Protein AF-A0A821G571-F1 (afdb_monomer_lite)

Radius of gyration: 26.27 Å; chains: 1; bounding box: 48×51×105 Å

Organism: NCBI:txid392032

pLDDT: mean 73.26, std 20.34, range [28.59, 96.88]

Foldseek 3Di:
DDDDDDDPDDPPPDDDPPPPPPPADEDEDADAPDPVVVVVCCVQVVVPVPDDDDDLVPDPPNDFPPDDPDPVPDDDDRDHHYAYDYALLSVLLVLLLQQLDPPDFDDDPPATAHPVVVVCQPPDPVDDCVQLVDDPVLSDNVCSNPSVSLVSLLDPSNLVVQVVDPNNVVVSVSSVLSVLSCLQQPDQPRDPVNNVVSLVNDVRNSVRLVVQVVCVVVVVDPPCSSSNNVSHPPD

Secondary structure (DSSP, 8-state):
-------------------------EEEEEE-S-HHHHHHHHHHH-TTS------GGG-TT-------S--TT----SS-EEEEEE-HHHHHHHHHHHHT-SSS--EETTEEP-THHHHHHHT-TT--HHHH---TTTT-TT-TT-HHHHHHHT-HHHHHHHHT-GGGHHHHHHHHHHHHHIIIII-TT--HHHHHHHGGG-HHHHHHHHHHHHHHHTTSS-GGGG-GGGG-S--

Sequence (235 aa):
MFSSQVSSSSVDLEIEDAVAEVEFDCIVSDGDADAKYVIAIRLMSRFFASLPNFSVHQHQQAFTVKLKSRWPWFFLREQQLLLFFQYATHLATKWRNHLLSSTAELRLGDQSISINHLYSIIDNAKFTKIDHGLTKSDINPKDRQNFSSCVKLTSDDLFKILKDNVDTQRTLIYLQMLKMIIMAYVNKKTTIAARELAYLSVELNAHNLLYLILLVQQKQLPPQSLYIHTFSSQA

Structure (mmCIF, N/CA/C/O backbone):
data_AF-A0A821G571-F1
#
_entry.id   AF-A0A821G571-F1
#
loop_
_atom_site.group_PDB
_atom_site.id
_atom_site.type_symbol
_atom_site.label_atom_id
_atom_site.label_alt_id
_atom_site.label_comp_id
_atom_site.label_asym_id
_atom_site.label_entity_id
_atom_site.label_seq_id
_atom_site.pdbx_PDB_ins_code
_atom_site.Cartn_x
_atom_site.Cartn_y
_atom_site.Cartn_z
_atom_site.occupancy
_atom_site.B_iso_or_equiv
_atom_site.auth_seq_id
_atom_site.auth_comp_id
_atom_site.auth_asym_id
_atom_site.auth_atom_id
_atom_site.pdbx_PDB_model_num
ATOM 1 N N . MET A 1 1 ? -27.284 32.401 83.068 1.00 44.84 1 MET A N 1
ATOM 2 C CA . MET A 1 1 ? -28.214 32.974 82.076 1.00 44.84 1 MET A CA 1
ATOM 3 C C . MET A 1 1 ? -27.385 33.786 81.090 1.00 44.84 1 MET A C 1
ATOM 5 O O . MET A 1 1 ? -27.170 34.956 81.334 1.00 44.84 1 MET A O 1
ATOM 9 N N . PHE A 1 2 ? -26.821 33.138 80.068 1.00 28.59 2 PHE A N 1
ATOM 10 C CA . PHE A 1 2 ? -26.296 33.769 78.853 1.00 28.59 2 PHE A CA 1
ATOM 11 C C . PHE A 1 2 ? -26.233 32.697 77.761 1.00 28.59 2 PHE A C 1
ATOM 13 O O . PHE A 1 2 ? -25.821 31.566 78.002 1.00 28.59 2 PHE A O 1
ATOM 20 N N . SER A 1 3 ? -26.767 33.089 76.613 1.00 34.47 3 SER A N 1
ATOM 21 C CA . SER A 1 3 ? -26.957 32.353 75.370 1.00 34.47 3 SER A CA 1
ATOM 22 C C . SER A 1 3 ? -25.648 32.221 74.590 1.00 34.47 3 SER A C 1
ATOM 24 O O . SER A 1 3 ? -24.903 33.195 74.513 1.00 34.47 3 SER A O 1
ATOM 26 N N . SER A 1 4 ? -25.441 31.089 73.914 1.00 29.75 4 SER A N 1
ATOM 27 C CA . SER A 1 4 ? -24.813 31.090 72.586 1.00 29.75 4 SER A CA 1
ATOM 28 C C . SER A 1 4 ? -25.201 29.844 71.781 1.00 29.75 4 SER A C 1
ATOM 30 O O . SER A 1 4 ? -24.706 28.739 71.983 1.00 29.75 4 SER A O 1
ATOM 32 N N . GLN A 1 5 ? -26.121 30.057 70.838 1.00 42.88 5 GLN A N 1
ATOM 33 C CA . GLN A 1 5 ? -26.208 29.298 69.594 1.00 42.88 5 GLN A CA 1
ATOM 34 C C . GLN A 1 5 ? -25.071 29.736 68.666 1.00 42.88 5 GLN A C 1
ATOM 36 O O . GLN A 1 5 ? -24.941 30.931 68.421 1.00 42.88 5 GLN A O 1
ATOM 41 N N . VAL A 1 6 ? -24.315 28.784 68.120 1.00 34.38 6 VAL A N 1
ATOM 42 C CA . VAL A 1 6 ? -23.424 28.913 66.950 1.00 34.38 6 VAL A CA 1
ATOM 43 C C . VAL A 1 6 ? -23.193 27.478 66.451 1.00 34.38 6 VAL A C 1
ATOM 45 O O . VAL A 1 6 ? -22.933 26.607 67.270 1.00 34.38 6 VAL A O 1
ATOM 48 N N . SER A 1 7 ? -23.228 27.088 65.184 1.00 31.98 7 SER A N 1
ATOM 49 C CA . SER A 1 7 ? -23.807 27.593 63.941 1.00 31.98 7 SER A CA 1
ATOM 50 C C . SER A 1 7 ? -23.666 26.414 62.974 1.00 31.98 7 SER A C 1
ATOM 52 O O . SER A 1 7 ? -22.578 25.848 62.863 1.00 31.98 7 SER A O 1
ATOM 54 N N . SER A 1 8 ? -24.735 26.036 62.280 1.00 37.25 8 SER A N 1
ATOM 55 C CA . SER A 1 8 ? -24.646 25.176 61.103 1.00 37.25 8 SER A CA 1
ATOM 56 C C . SER A 1 8 ? -23.930 25.953 59.998 1.00 37.25 8 SER A C 1
ATOM 58 O O . SER A 1 8 ? -24.544 26.796 59.347 1.00 37.25 8 SER A O 1
ATOM 60 N N . SER A 1 9 ? -22.636 25.716 59.806 1.00 32.84 9 SER A N 1
ATOM 61 C CA . SER A 1 9 ? -21.958 26.136 58.583 1.00 32.84 9 SER A CA 1
ATOM 62 C C . SER A 1 9 ? -22.114 25.025 57.553 1.00 32.84 9 SER A C 1
ATOM 64 O O . SER A 1 9 ? -21.485 23.969 57.652 1.00 32.84 9 SER A O 1
ATOM 66 N N . SER A 1 10 ? -23.004 25.283 56.602 1.00 34.62 10 SER A N 1
ATOM 67 C CA . SER A 1 10 ? -22.977 24.743 55.252 1.00 34.62 10 SER A CA 1
ATOM 68 C C . SER A 1 10 ? -21.541 24.730 54.732 1.00 34.62 10 SER A C 1
ATOM 70 O O . SER A 1 10 ? -20.906 25.774 54.602 1.00 34.62 10 SER A O 1
ATOM 72 N N . VAL A 1 11 ? -21.014 23.537 54.469 1.00 32.88 11 VAL A N 1
ATOM 73 C CA . VAL A 1 11 ? -19.888 23.399 53.551 1.00 32.88 11 VAL A CA 1
ATOM 74 C C . VAL A 1 11 ? -20.521 23.308 52.175 1.00 32.88 11 VAL A C 1
ATOM 76 O O . VAL A 1 11 ? -21.009 22.252 51.773 1.00 32.88 11 VAL A O 1
ATOM 79 N N . ASP A 1 12 ? -20.585 24.461 51.520 1.00 33.97 12 ASP A N 1
ATOM 80 C CA . ASP A 1 12 ? -20.837 24.576 50.094 1.00 33.97 12 ASP A CA 1
ATOM 81 C C . ASP A 1 12 ? -19.739 23.792 49.361 1.00 33.97 12 ASP A C 1
ATOM 83 O O . ASP A 1 12 ? -18.593 24.226 49.258 1.00 33.97 12 ASP A O 1
ATOM 87 N N . LEU A 1 13 ? -20.087 22.589 48.908 1.00 31.38 13 LEU A N 1
ATOM 88 C CA . LEU A 1 13 ? -19.342 21.851 47.894 1.00 31.38 13 LEU A CA 1
ATOM 89 C C . LEU A 1 13 ? -19.862 22.315 46.533 1.00 31.38 13 LEU A C 1
ATOM 91 O O . LEU A 1 13 ? -20.676 21.655 45.890 1.00 31.38 13 LEU A O 1
ATOM 95 N N . GLU A 1 14 ? -19.410 23.498 46.127 1.00 36.72 14 GLU A N 1
ATOM 96 C CA . GLU A 1 14 ? -19.249 23.786 44.709 1.00 36.72 14 GLU A CA 1
ATOM 97 C C . GLU A 1 14 ? -18.011 23.044 44.185 1.00 36.72 14 GLU A C 1
ATOM 99 O O . GLU A 1 14 ? -17.029 22.852 44.904 1.00 36.72 14 GLU A O 1
ATOM 104 N N . ILE A 1 15 ? -18.053 22.747 42.884 1.00 32.31 15 ILE A N 1
ATOM 105 C CA . ILE A 1 15 ? -16.969 22.242 42.031 1.00 32.31 15 ILE A CA 1
ATOM 106 C C . ILE A 1 15 ? -16.736 20.724 42.135 1.00 32.31 15 ILE A C 1
ATOM 108 O O . ILE A 1 15 ? -15.951 20.230 42.931 1.00 32.31 15 ILE A O 1
ATOM 112 N N . GLU A 1 16 ? -17.407 19.969 41.271 1.00 29.98 16 GLU A N 1
ATOM 113 C CA . GLU A 1 16 ? -16.794 19.505 40.019 1.00 29.98 16 GLU A CA 1
ATOM 114 C C . GLU A 1 16 ? -17.909 18.893 39.165 1.00 29.98 16 GLU A C 1
ATOM 116 O O . GLU A 1 16 ? -18.381 17.781 39.408 1.00 29.98 16 GLU A O 1
ATOM 121 N N . ASP A 1 17 ? -18.334 19.644 38.145 1.00 30.25 17 ASP A N 1
ATOM 122 C CA . ASP A 1 17 ? -18.834 19.047 36.913 1.00 30.25 17 ASP A CA 1
ATOM 123 C C . ASP A 1 17 ? -17.732 18.110 36.413 1.00 30.25 17 ASP A C 1
ATOM 125 O O . ASP A 1 17 ? -16.813 18.511 35.694 1.00 30.25 17 ASP A O 1
ATOM 129 N N . ALA A 1 18 ? -17.796 16.855 36.852 1.00 31.03 18 ALA A N 1
ATOM 130 C CA . ALA A 1 18 ? -17.068 15.767 36.248 1.00 31.03 18 ALA A CA 1
ATOM 131 C C . ALA A 1 18 ? -17.597 15.666 34.820 1.00 31.03 18 ALA A C 1
ATOM 133 O O . ALA A 1 18 ? -18.603 15.008 34.542 1.00 31.03 18 ALA A O 1
ATOM 134 N N . VAL A 1 19 ? -16.922 16.377 33.915 1.00 29.64 19 VAL A N 1
ATOM 135 C CA . VAL A 1 19 ? -16.854 16.031 32.505 1.00 29.64 19 VAL A CA 1
ATOM 136 C C . VAL A 1 19 ? -16.659 14.528 32.502 1.00 29.64 19 VAL A C 1
ATOM 138 O O . VAL A 1 19 ? -15.611 14.037 32.916 1.00 29.64 19 VAL A O 1
ATOM 141 N N . ALA A 1 20 ? -17.714 13.800 32.148 1.00 29.41 20 ALA A N 1
ATOM 142 C CA . ALA A 1 20 ? -17.626 12.379 31.926 1.00 29.41 20 ALA A CA 1
ATOM 143 C C . ALA A 1 20 ? -16.602 12.215 30.802 1.00 29.41 20 ALA A C 1
ATOM 145 O O . ALA A 1 20 ? -16.933 12.361 29.625 1.00 29.41 20 ALA A O 1
ATOM 146 N N . GLU A 1 21 ? -15.339 11.997 31.168 1.00 29.84 21 GLU A N 1
ATOM 147 C CA . GLU A 1 21 ? -14.353 11.416 30.282 1.00 29.84 21 GLU A CA 1
ATOM 148 C C . GLU A 1 21 ? -14.957 10.080 29.889 1.00 29.84 21 GLU A C 1
ATOM 150 O O . GLU A 1 21 ? -14.941 9.100 30.638 1.00 29.84 21 GLU A O 1
ATOM 155 N N . VAL A 1 22 ? -15.614 10.069 28.733 1.00 31.78 22 VAL A N 1
ATOM 156 C CA . VAL A 1 22 ? -16.062 8.832 28.131 1.00 31.78 22 VAL A CA 1
ATOM 157 C C . VAL A 1 22 ? -14.793 8.147 27.650 1.00 31.78 22 VAL A C 1
ATOM 159 O O . VAL A 1 22 ? -14.328 8.332 26.529 1.00 31.78 22 VAL A O 1
ATOM 162 N N . GLU A 1 23 ? -14.175 7.426 28.576 1.00 39.31 23 GLU A N 1
ATOM 163 C CA . GLU A 1 23 ? -13.044 6.554 28.341 1.00 39.31 23 GLU A CA 1
ATOM 164 C C . GLU A 1 23 ? -13.572 5.403 27.473 1.00 39.31 23 GLU A C 1
ATOM 166 O O . GLU A 1 23 ? -14.276 4.495 27.934 1.00 39.31 23 GLU A O 1
ATOM 171 N N . PHE A 1 24 ? -13.373 5.549 26.163 1.00 42.94 24 PHE A N 1
ATOM 172 C CA . PHE A 1 24 ? -13.770 4.577 25.156 1.00 42.94 24 PHE A CA 1
ATOM 173 C C . PHE A 1 24 ? -12.633 3.588 24.935 1.00 42.94 24 PHE A C 1
ATOM 175 O O . PHE A 1 24 ? -11.635 3.898 24.283 1.00 42.94 24 PHE A O 1
ATOM 182 N N . ASP A 1 25 ? -12.830 2.364 25.410 1.00 48.50 25 ASP A N 1
ATOM 183 C CA . ASP A 1 25 ? -11.926 1.256 25.132 1.00 48.50 25 ASP A CA 1
ATOM 184 C C . ASP A 1 25 ? -12.253 0.660 23.755 1.00 48.50 25 ASP A C 1
ATOM 186 O O . ASP A 1 25 ? -13.141 -0.186 23.607 1.00 48.50 25 ASP A O 1
ATOM 190 N N . CYS A 1 26 ? -11.556 1.126 22.721 1.00 50.31 26 CYS A N 1
ATOM 191 C CA . CYS A 1 26 ? -11.535 0.460 21.424 1.00 50.31 26 CYS A CA 1
ATOM 192 C C . CYS A 1 26 ? -10.394 -0.559 21.421 1.00 50.31 26 CYS A C 1
ATOM 194 O O . CYS A 1 26 ? -9.224 -0.173 21.431 1.00 50.31 26 CYS A O 1
ATOM 196 N N . ILE A 1 27 ? -10.705 -1.856 21.355 1.00 54.94 27 ILE A N 1
ATOM 197 C CA . ILE A 1 27 ? -9.664 -2.854 21.096 1.00 54.94 27 ILE A CA 1
ATOM 198 C C . ILE A 1 27 ? -9.396 -2.841 19.597 1.00 54.94 27 ILE A C 1
ATOM 200 O O . ILE A 1 27 ? -10.253 -3.218 18.795 1.00 54.94 27 ILE A O 1
ATOM 204 N N . VAL A 1 28 ? -8.192 -2.422 19.227 1.00 57.66 28 VAL A N 1
ATOM 205 C CA . VAL A 1 28 ? -7.673 -2.605 17.876 1.00 57.66 28 VAL A CA 1
ATOM 206 C C . VAL A 1 28 ? -6.750 -3.810 17.885 1.00 57.66 28 VAL A C 1
ATOM 208 O O . VAL A 1 28 ? -5.690 -3.788 18.503 1.00 57.66 28 VAL A O 1
ATOM 211 N N . SER A 1 29 ? -7.166 -4.884 17.216 1.00 57.91 29 SER A N 1
ATOM 212 C CA . SER A 1 29 ? -6.277 -6.015 16.960 1.00 57.91 29 SER A CA 1
ATOM 213 C C . SER A 1 29 ? -5.583 -5.788 15.622 1.00 57.91 29 SER A C 1
ATOM 215 O O . SER A 1 29 ? -6.229 -5.838 14.574 1.00 57.91 29 SER A O 1
ATOM 217 N N . ASP A 1 30 ? -4.281 -5.509 15.693 1.00 58.25 30 ASP A N 1
ATOM 218 C CA . ASP A 1 30 ? -3.374 -5.458 14.550 1.00 58.25 30 ASP A CA 1
ATOM 219 C C . ASP A 1 30 ? -2.952 -6.891 14.210 1.00 58.25 30 ASP A C 1
ATOM 221 O O . ASP A 1 30 ? -2.136 -7.509 14.897 1.00 58.25 30 ASP A O 1
ATOM 225 N N . GLY A 1 31 ? -3.607 -7.475 13.210 1.00 59.59 31 GLY A N 1
ATOM 226 C CA . GLY A 1 31 ? -3.232 -8.784 12.697 1.00 59.59 31 GLY A CA 1
ATOM 227 C C . GLY A 1 31 ? -2.205 -8.627 11.587 1.00 59.59 31 GLY A C 1
ATOM 228 O O . GLY A 1 31 ? -2.484 -7.966 10.580 1.00 59.59 31 GLY A O 1
ATOM 229 N N . ASP A 1 32 ? -1.066 -9.315 11.699 1.00 60.16 32 ASP A N 1
ATOM 230 C CA . ASP A 1 32 ? -0.269 -9.646 10.519 1.00 60.16 32 ASP A CA 1
ATOM 231 C C . ASP A 1 32 ? -1.227 -10.248 9.495 1.00 60.16 32 ASP A C 1
ATOM 233 O O . ASP A 1 32 ? -1.994 -11.143 9.839 1.00 60.16 32 ASP A O 1
ATOM 237 N N . ALA A 1 33 ? -1.251 -9.754 8.256 1.00 62.44 33 ALA A N 1
ATOM 238 C CA . ALA A 1 33 ? -2.234 -10.136 7.231 1.00 62.44 33 ALA A CA 1
ATOM 239 C C . ALA A 1 33 ? -2.137 -11.615 6.748 1.00 62.44 33 ALA A C 1
ATOM 241 O O . ALA A 1 33 ? -2.435 -11.918 5.583 1.00 62.44 33 ALA A O 1
ATOM 242 N N . ASP A 1 34 ? -1.678 -12.508 7.629 1.00 67.12 34 ASP A N 1
ATOM 243 C CA . ASP A 1 34 ? -1.758 -13.960 7.644 1.00 67.12 34 ASP A CA 1
ATOM 244 C C . ASP A 1 34 ? -3.218 -14.422 7.558 1.00 67.12 34 ASP A C 1
ATOM 246 O O . ASP A 1 34 ? -4.137 -13.868 8.175 1.00 67.12 34 ASP A O 1
ATOM 250 N N . ALA A 1 35 ? -3.424 -15.483 6.782 1.00 67.44 35 ALA A N 1
ATOM 251 C CA . ALA A 1 35 ? -4.726 -16.091 6.580 1.00 67.44 35 ALA A CA 1
ATOM 252 C C . ALA A 1 35 ? -5.402 -16.485 7.902 1.00 67.44 35 ALA A C 1
ATOM 254 O O . ALA A 1 35 ? -6.616 -16.347 8.013 1.00 67.44 35 ALA A O 1
ATOM 255 N N . LYS A 1 36 ? -4.646 -16.919 8.919 1.00 71.12 36 LYS A N 1
ATOM 256 C CA . LYS A 1 36 ? -5.186 -17.318 10.227 1.00 71.12 36 LYS A CA 1
ATOM 257 C C . LYS A 1 36 ? -5.849 -16.151 10.952 1.00 71.12 36 LYS A C 1
ATOM 259 O O . LYS A 1 36 ? -6.965 -16.307 11.442 1.00 71.12 36 LYS A O 1
ATOM 264 N N . TYR A 1 37 ? -5.206 -14.982 10.975 1.00 68.94 37 TYR A N 1
ATOM 265 C CA . TYR A 1 37 ? -5.781 -13.785 11.590 1.00 68.94 37 TYR A CA 1
ATOM 266 C C . TYR A 1 37 ? -6.955 -13.263 10.776 1.00 68.94 37 TYR A C 1
ATOM 268 O O . TYR A 1 37 ? -7.977 -12.923 11.353 1.00 68.94 37 TYR A O 1
ATOM 276 N N . VAL A 1 38 ? -6.882 -13.291 9.442 1.00 65.06 38 VAL A N 1
ATOM 277 C CA . VAL A 1 38 ? -8.029 -12.925 8.594 1.00 65.06 38 VAL A CA 1
ATOM 278 C C . VAL A 1 38 ? -9.223 -13.857 8.832 1.00 65.06 38 VAL A C 1
ATOM 280 O O . VAL A 1 38 ? -10.355 -13.386 8.905 1.00 65.06 38 VAL A O 1
ATOM 283 N N . ILE A 1 39 ? -8.996 -15.164 8.992 1.00 64.94 39 ILE A N 1
ATOM 284 C CA . ILE A 1 39 ? -10.043 -16.133 9.344 1.00 64.94 39 ILE A CA 1
ATOM 285 C C . ILE A 1 39 ? -10.604 -15.833 10.737 1.00 64.94 39 ILE A C 1
ATOM 287 O O . ILE A 1 39 ? -11.820 -15.774 10.890 1.00 64.94 39 ILE A O 1
ATOM 291 N N . ALA A 1 40 ? -9.750 -15.593 11.734 1.00 67.00 40 ALA A N 1
ATOM 292 C CA . ALA A 1 40 ? -10.186 -15.240 13.083 1.00 67.00 40 ALA A CA 1
ATOM 293 C C . ALA A 1 40 ? -11.012 -13.943 13.089 1.00 67.00 40 ALA A C 1
ATOM 295 O O . ALA A 1 40 ? -12.100 -13.914 13.657 1.00 67.00 40 ALA A O 1
ATOM 296 N N . ILE A 1 41 ? -10.549 -12.907 12.384 1.00 67.25 41 ILE A N 1
ATOM 297 C CA . ILE A 1 41 ? -11.270 -11.647 12.180 1.00 67.25 41 ILE A CA 1
ATOM 298 C C . ILE A 1 41 ? -12.627 -11.929 11.546 1.00 67.25 41 ILE A C 1
ATOM 300 O O . ILE A 1 41 ? -13.632 -11.467 12.072 1.00 67.25 41 ILE A O 1
ATOM 304 N N . ARG A 1 42 ? -12.697 -12.716 10.465 1.00 65.25 42 ARG A N 1
ATOM 305 C CA . ARG A 1 42 ? -13.968 -13.075 9.808 1.00 65.25 42 ARG A CA 1
ATOM 306 C C . ARG A 1 42 ? -14.926 -13.802 10.752 1.00 65.25 42 ARG A C 1
ATOM 308 O O . ARG A 1 42 ? -16.103 -13.463 10.794 1.00 65.25 42 ARG A O 1
ATOM 315 N N . LEU A 1 43 ? -14.428 -14.762 11.531 1.00 63.00 43 LEU A N 1
ATOM 316 C CA . LEU A 1 43 ? -15.233 -15.502 12.505 1.00 63.00 43 LEU A CA 1
ATOM 317 C C . LEU A 1 43 ? -15.752 -14.596 13.631 1.00 63.00 43 LEU A C 1
ATOM 319 O O . LEU A 1 43 ? -16.908 -14.726 14.028 1.00 63.00 43 LEU A O 1
ATOM 323 N N . MET A 1 44 ? -14.923 -13.669 14.119 1.00 64.06 44 MET A N 1
ATOM 324 C CA . MET A 1 44 ? -15.280 -12.764 15.215 1.00 64.06 44 MET A CA 1
ATOM 325 C C . MET A 1 44 ? -16.191 -11.612 14.776 1.00 64.06 44 MET A C 1
ATOM 327 O O . MET A 1 44 ? -17.143 -11.283 15.473 1.00 64.06 44 MET A O 1
ATOM 331 N N . SER A 1 45 ? -15.915 -11.006 13.621 1.00 64.31 45 SER A N 1
ATOM 332 C CA . SER A 1 45 ? -16.663 -9.852 13.096 1.00 64.31 45 SER A CA 1
ATOM 333 C C . SER A 1 45 ? -17.931 -10.233 12.335 1.00 64.31 45 SER A C 1
ATOM 335 O O . SER A 1 45 ? -18.764 -9.369 12.082 1.00 64.31 45 SER A O 1
ATOM 337 N N . ARG A 1 46 ? -18.059 -11.497 11.906 1.00 58.66 46 ARG A N 1
ATOM 338 C CA . ARG A 1 46 ? -19.049 -11.942 10.907 1.00 58.66 46 ARG A CA 1
ATOM 339 C C . ARG A 1 46 ? -19.045 -11.138 9.604 1.00 58.66 46 ARG A C 1
ATOM 341 O O . ARG A 1 46 ? -20.018 -11.191 8.854 1.00 58.66 46 ARG A O 1
ATOM 348 N N . PHE A 1 47 ? -17.961 -10.424 9.298 1.00 52.56 47 PHE A N 1
ATOM 349 C CA . PHE A 1 47 ? -17.815 -9.715 8.030 1.00 52.56 47 PHE A CA 1
ATOM 350 C C . PHE A 1 47 ? -17.962 -10.716 6.868 1.00 52.56 47 PHE A C 1
ATOM 352 O O . PHE A 1 47 ? -17.281 -11.743 6.857 1.00 52.56 47 PHE A O 1
ATOM 359 N N . PHE A 1 48 ? -18.851 -10.416 5.913 1.00 45.62 48 PHE A N 1
ATOM 360 C CA . PHE A 1 48 ? -19.300 -11.275 4.796 1.00 45.62 48 PHE A CA 1
ATOM 361 C C . PHE A 1 48 ? -20.264 -12.433 5.121 1.00 45.62 48 PHE A C 1
ATOM 363 O O . PHE A 1 48 ? -20.620 -13.184 4.212 1.00 45.62 48 PHE A O 1
ATOM 370 N N . ALA A 1 49 ? -20.761 -12.571 6.353 1.00 43.28 49 ALA A N 1
ATOM 371 C CA . ALA A 1 49 ? -21.959 -13.373 6.599 1.00 43.28 49 ALA A CA 1
ATOM 372 C C . ALA A 1 49 ? -23.197 -12.505 6.313 1.00 43.28 49 ALA A C 1
ATOM 374 O O . ALA A 1 49 ? -23.359 -11.432 6.884 1.00 43.28 49 ALA A O 1
ATOM 375 N N . SER A 1 50 ? -24.050 -12.948 5.394 1.00 40.00 50 SER A N 1
ATOM 376 C CA . SER A 1 50 ? -25.225 -12.235 4.880 1.00 40.00 50 SER A CA 1
ATOM 377 C C . SER A 1 50 ? -26.323 -12.016 5.933 1.00 40.00 50 SER A C 1
ATOM 379 O O . SER A 1 50 ? -27.345 -12.705 5.907 1.00 40.00 50 SER A O 1
ATOM 381 N N . LEU A 1 51 ? -26.149 -11.082 6.869 1.00 42.47 51 LEU A N 1
ATOM 382 C CA . LEU A 1 51 ? -27.183 -10.758 7.853 1.00 42.47 51 LEU A CA 1
ATOM 383 C C . LEU A 1 51 ? -27.443 -9.244 7.935 1.00 42.47 51 LEU A C 1
ATOM 385 O O . LEU A 1 51 ? -26.498 -8.459 7.859 1.00 42.47 51 LEU A O 1
ATOM 389 N N . PRO A 1 52 ? -28.718 -8.824 8.062 1.00 43.44 52 PRO A N 1
ATOM 390 C CA . PRO A 1 52 ? -29.095 -7.415 8.143 1.00 43.44 52 PRO A CA 1
ATOM 391 C C . PRO A 1 52 ? -28.570 -6.758 9.430 1.00 43.44 52 PRO A C 1
ATOM 393 O O . PRO A 1 52 ? -28.326 -7.433 10.426 1.00 43.44 52 PRO A O 1
ATOM 396 N N . ASN A 1 53 ? -28.395 -5.433 9.400 1.00 40.75 53 ASN A N 1
ATOM 397 C CA . ASN A 1 53 ? -27.892 -4.622 10.514 1.00 40.75 53 ASN A CA 1
ATOM 398 C C . ASN A 1 53 ? -28.711 -4.854 11.801 1.00 40.75 53 ASN A C 1
ATOM 400 O O . ASN A 1 53 ? -29.849 -4.400 11.902 1.00 40.75 53 ASN A O 1
ATOM 404 N N . PHE A 1 54 ? -28.123 -5.535 12.787 1.00 43.06 54 PHE A N 1
ATOM 405 C CA . PHE A 1 54 ? -28.706 -5.759 14.114 1.00 43.06 54 PHE A CA 1
ATOM 406 C C . PHE A 1 54 ? -27.959 -4.958 15.187 1.00 43.06 54 PHE A C 1
ATOM 408 O O . PHE A 1 54 ? -26.745 -4.771 15.103 1.00 43.06 54 PHE A O 1
ATOM 415 N N . SER A 1 55 ? -28.673 -4.553 16.243 1.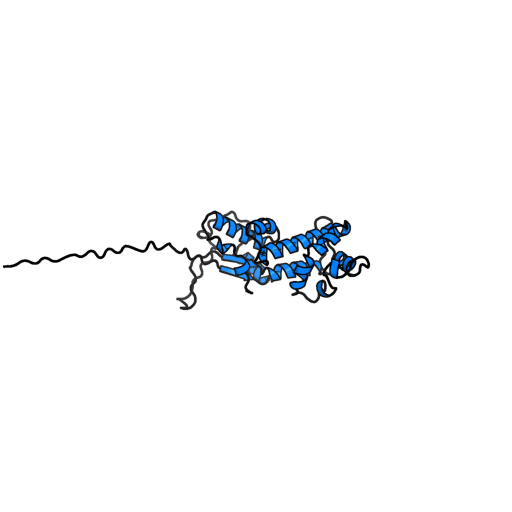00 47.84 55 SER A N 1
ATOM 416 C CA . SER A 1 55 ? -28.068 -4.067 17.491 1.00 47.84 55 SER A CA 1
ATOM 417 C C . SER A 1 55 ? -27.129 -5.135 18.063 1.00 47.84 55 SER A C 1
ATOM 419 O O . SER A 1 55 ? -27.576 -6.165 18.566 1.00 47.84 55 SER A O 1
ATOM 421 N N . VAL A 1 56 ? -25.818 -4.886 17.986 1.00 45.03 56 VAL A N 1
ATOM 422 C CA . VAL A 1 56 ? -24.737 -5.835 18.330 1.00 45.03 56 VAL A CA 1
ATOM 423 C C . VAL A 1 56 ? -24.890 -6.419 19.741 1.00 45.03 56 VAL A C 1
ATOM 425 O O . VAL A 1 56 ? -24.639 -7.600 19.957 1.00 45.03 56 VAL A O 1
ATOM 428 N N . HIS A 1 57 ? -25.383 -5.620 20.686 1.00 50.44 57 HIS A N 1
ATOM 429 C CA . HIS A 1 57 ? -25.620 -5.986 22.089 1.00 50.44 57 HIS A CA 1
ATOM 430 C C . HIS A 1 57 ? -26.807 -6.945 22.301 1.00 50.44 57 HIS A C 1
ATOM 432 O O . HIS A 1 57 ? -26.931 -7.531 23.371 1.00 50.44 57 HIS A O 1
ATOM 438 N N . GLN A 1 58 ? -27.670 -7.125 21.299 1.00 53.06 58 GLN A N 1
ATOM 439 C CA . GLN A 1 58 ? -28.843 -8.005 21.364 1.00 53.06 58 GLN A CA 1
ATOM 440 C C . GLN A 1 58 ? -28.673 -9.289 20.535 1.00 53.06 58 GLN A C 1
ATOM 442 O O . GLN A 1 58 ? -29.567 -10.134 20.504 1.00 53.06 58 GLN A O 1
ATOM 447 N N . HIS A 1 59 ? -27.536 -9.471 19.855 1.00 47.47 59 HIS A N 1
ATOM 448 C CA . HIS A 1 59 ? -27.320 -10.641 19.011 1.00 47.47 59 HIS A CA 1
ATOM 449 C C . HIS A 1 59 ? -27.038 -11.887 19.864 1.00 47.47 59 HIS A C 1
ATOM 451 O O . HIS A 1 59 ? -26.128 -11.887 20.687 1.00 47.47 59 HIS A O 1
ATOM 457 N N . GLN A 1 60 ? -27.710 -13.010 19.579 1.00 47.25 60 GLN A N 1
ATOM 458 C CA . GLN A 1 60 ? -27.526 -14.306 20.276 1.00 47.25 60 GLN A CA 1
ATOM 459 C C . GLN A 1 60 ? -26.099 -14.882 20.249 1.00 47.25 60 GLN A C 1
ATOM 461 O O . GLN A 1 60 ? -25.810 -15.893 20.877 1.00 47.25 60 GLN A O 1
ATOM 466 N N . GLN A 1 61 ? -25.207 -14.266 19.486 1.00 43.50 61 GLN A N 1
ATOM 467 C CA . GLN A 1 61 ? -23.834 -14.706 19.312 1.00 43.50 61 GLN A CA 1
ATOM 468 C C . GLN A 1 61 ? -22.863 -13.537 19.564 1.00 43.50 61 GLN A C 1
ATOM 470 O O . GLN A 1 61 ? -21.737 -13.558 19.066 1.00 43.50 61 GLN A O 1
ATOM 475 N N . ALA A 1 62 ? -23.322 -12.482 20.250 1.00 51.78 62 ALA A N 1
ATOM 476 C CA . ALA A 1 62 ? -22.439 -11.511 20.870 1.00 51.78 62 ALA A CA 1
ATOM 477 C C . ALA A 1 62 ? -21.586 -12.263 21.895 1.00 51.78 62 ALA A C 1
ATOM 479 O O . ALA A 1 62 ? -22.093 -13.050 22.696 1.00 51.78 62 ALA A O 1
ATOM 480 N N . PHE A 1 63 ? -20.274 -12.087 21.815 1.00 52.53 63 PHE A N 1
ATOM 481 C CA . PHE A 1 63 ? -19.353 -12.809 22.674 1.00 52.53 63 PHE A CA 1
ATOM 482 C C . PHE A 1 63 ? -19.260 -12.091 24.019 1.00 52.53 63 PHE A C 1
ATOM 484 O O . PHE A 1 63 ? -18.817 -10.950 24.108 1.00 52.53 63 PHE A O 1
ATOM 491 N N . THR A 1 64 ? -19.704 -12.768 25.073 1.00 55.56 64 THR A N 1
ATOM 492 C CA . THR A 1 64 ? -19.488 -12.326 26.449 1.00 55.56 64 THR A CA 1
ATOM 493 C C . THR A 1 64 ? -18.164 -12.902 26.931 1.00 55.56 64 THR A C 1
ATOM 495 O O . THR A 1 64 ? -18.051 -14.113 27.145 1.00 55.56 64 THR A O 1
ATOM 498 N N . VAL A 1 65 ? -17.154 -12.053 27.133 1.00 58.47 65 VAL A N 1
ATOM 499 C CA . VAL A 1 65 ? -15.941 -12.473 27.843 1.00 58.47 65 VAL A CA 1
ATOM 500 C C . VAL A 1 65 ? -16.292 -12.592 29.319 1.00 58.47 65 VAL A C 1
ATOM 502 O O . VAL A 1 65 ? -16.418 -11.591 30.019 1.00 58.47 65 VAL A O 1
ATOM 505 N N . LYS A 1 66 ? -16.413 -13.815 29.839 1.00 56.62 66 LYS A N 1
ATOM 506 C CA . LYS A 1 66 ? -16.384 -14.011 31.294 1.00 56.62 66 LYS A CA 1
ATOM 507 C C . LYS A 1 66 ? -14.939 -13.896 31.766 1.00 56.62 66 LYS A C 1
ATOM 509 O O . LYS A 1 66 ? -14.216 -14.891 31.808 1.00 56.62 66 LYS A O 1
ATOM 514 N N . LEU A 1 67 ? -14.511 -12.680 32.092 1.00 59.03 67 LEU A N 1
ATOM 515 C CA . LEU A 1 67 ? -13.208 -12.450 32.709 1.00 59.03 67 LEU A CA 1
ATOM 516 C C . LEU A 1 67 ? -13.196 -13.143 34.077 1.00 59.03 67 LEU A C 1
ATOM 518 O O . LEU A 1 67 ? -13.996 -12.825 34.957 1.00 59.03 67 LEU A O 1
ATOM 522 N N . LYS A 1 68 ? -12.303 -14.123 34.264 1.00 52.28 68 LYS A N 1
ATOM 523 C CA . LYS A 1 68 ? -12.048 -14.669 35.602 1.00 52.28 68 LYS A CA 1
ATOM 524 C C . LYS A 1 68 ? -11.485 -13.543 36.469 1.00 52.28 68 LYS A C 1
ATOM 526 O O . LYS A 1 68 ? -10.543 -12.883 36.051 1.00 52.28 68 LYS A O 1
ATOM 531 N N . SER A 1 69 ? -12.097 -13.348 37.639 1.00 58.28 69 SER A N 1
ATOM 532 C CA . SER A 1 69 ? -11.709 -12.455 38.742 1.00 58.28 69 SER A CA 1
ATOM 533 C C . SER A 1 69 ? -10.443 -11.615 38.512 1.00 58.28 69 SER A C 1
ATOM 535 O O . SER A 1 69 ? -9.333 -12.149 38.547 1.00 58.28 69 SER A O 1
ATOM 537 N N . ARG A 1 70 ? -10.666 -10.304 38.331 1.00 57.41 70 ARG A N 1
ATOM 538 C CA . ARG A 1 70 ? -9.730 -9.168 38.429 1.00 57.41 70 ARG A CA 1
ATOM 539 C C . ARG A 1 70 ? -8.258 -9.568 38.476 1.00 57.41 70 ARG A C 1
ATOM 541 O O . ARG A 1 70 ? -7.669 -9.708 39.545 1.00 57.41 70 ARG A O 1
ATOM 548 N N . TRP A 1 71 ? -7.654 -9.688 37.303 1.00 61.19 71 TRP A N 1
ATOM 549 C CA . TRP A 1 71 ? -6.216 -9.500 37.196 1.00 61.19 71 TRP A CA 1
ATOM 550 C C . TRP A 1 71 ? -5.976 -8.022 37.533 1.00 61.19 71 TRP A C 1
ATOM 552 O O . TRP A 1 71 ? -6.491 -7.168 36.817 1.00 61.19 71 TRP A O 1
ATOM 562 N N . PRO A 1 72 ? -5.278 -7.680 38.630 1.00 66.38 72 PRO A N 1
ATOM 563 C CA . PRO A 1 72 ? -5.170 -6.289 39.088 1.00 66.38 72 PRO A CA 1
ATOM 564 C C . PRO A 1 72 ? -4.465 -5.376 38.074 1.00 66.38 72 PRO A C 1
ATOM 566 O O . PRO A 1 72 ? -4.530 -4.160 38.186 1.00 66.38 72 PRO A O 1
ATOM 569 N N . TRP A 1 73 ? -3.809 -5.973 37.081 1.00 70.62 73 TRP A N 1
ATOM 570 C CA . TRP A 1 73 ? -3.104 -5.311 35.993 1.00 70.62 73 TRP A CA 1
ATOM 571 C C . TRP A 1 73 ? -3.852 -5.355 34.648 1.00 70.62 73 TRP A C 1
ATOM 573 O O . TRP A 1 73 ? -3.363 -4.786 33.678 1.00 70.62 73 TRP A O 1
ATOM 583 N N . PHE A 1 74 ? -5.007 -6.028 34.557 1.00 59.00 74 PHE A N 1
ATOM 584 C CA . PHE A 1 74 ? -5.785 -6.144 33.321 1.00 59.00 74 PHE A CA 1
ATOM 585 C C . PHE A 1 74 ? -7.240 -5.751 33.571 1.00 59.00 74 PHE A C 1
ATOM 587 O O . PHE A 1 74 ? -8.006 -6.474 34.214 1.00 59.00 74 PHE A O 1
ATOM 594 N N . PHE A 1 75 ? -7.612 -4.593 33.038 1.00 62.97 75 PHE A N 1
ATOM 595 C CA . PHE A 1 75 ? -8.976 -4.094 33.031 1.00 62.97 75 PHE A CA 1
ATOM 596 C C . PHE A 1 75 ? -9.510 -4.135 31.601 1.00 62.97 75 PHE A C 1
ATOM 598 O O . PHE A 1 75 ? -8.875 -3.640 30.675 1.00 62.97 75 PHE A O 1
ATOM 605 N N . LEU A 1 76 ? -10.677 -4.749 31.433 1.00 63.06 76 LEU A N 1
ATOM 606 C CA . LEU A 1 76 ? -11.421 -4.753 30.185 1.00 63.06 76 LEU A CA 1
ATOM 607 C C . LEU A 1 76 ? -12.904 -4.692 30.543 1.00 63.06 76 LEU 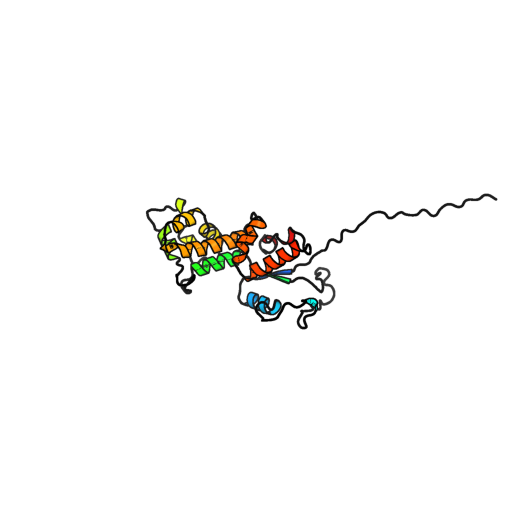A C 1
ATOM 609 O O . LEU A 1 76 ? -13.370 -5.484 31.367 1.00 63.06 76 LEU A O 1
ATOM 613 N N . ARG A 1 77 ? -13.644 -3.744 29.967 1.00 62.69 77 ARG A N 1
ATOM 614 C CA . ARG A 1 77 ? -15.092 -3.644 30.186 1.00 62.69 77 ARG A CA 1
ATOM 615 C C . ARG A 1 77 ? -15.796 -4.819 29.509 1.00 62.69 77 ARG A C 1
ATOM 617 O O . ARG A 1 77 ? -15.351 -5.319 28.481 1.00 62.69 77 ARG A O 1
ATOM 624 N N . GLU A 1 78 ? -16.925 -5.245 30.074 1.00 63.81 78 GLU A N 1
ATOM 625 C CA . GLU A 1 78 ? -17.702 -6.381 29.547 1.00 63.81 78 GLU A CA 1
ATOM 626 C C . GLU A 1 78 ? -18.258 -6.127 28.136 1.00 63.81 78 GLU A C 1
ATOM 628 O O . GLU A 1 78 ? -18.513 -7.073 27.392 1.00 63.81 78 GLU A O 1
ATOM 633 N N . GLN A 1 79 ? -18.435 -4.856 27.762 1.00 61.41 79 GLN A N 1
ATOM 634 C CA . GLN A 1 79 ? -18.886 -4.428 26.443 1.00 61.41 79 GLN A CA 1
ATOM 635 C C . GLN A 1 79 ? -17.917 -3.391 25.888 1.00 61.41 79 GLN A C 1
ATOM 637 O O . GLN A 1 79 ? -17.747 -2.319 26.467 1.00 61.41 79 GLN A O 1
ATOM 642 N N . GLN A 1 80 ? -17.291 -3.716 24.762 1.00 67.31 80 GLN A N 1
ATOM 643 C CA . GLN A 1 80 ? -16.341 -2.840 24.087 1.00 67.31 80 GLN A CA 1
ATOM 644 C C . GLN A 1 80 ? -16.533 -2.912 22.578 1.00 67.31 80 GLN A C 1
ATOM 646 O O . GLN A 1 80 ? -16.984 -3.927 22.036 1.00 67.31 80 GLN A O 1
ATOM 651 N N . LEU A 1 81 ? -16.183 -1.819 21.902 1.00 69.06 81 LEU A N 1
ATOM 652 C CA . LEU A 1 81 ? -16.125 -1.807 20.453 1.00 69.06 81 LEU A CA 1
ATOM 653 C C . LEU A 1 81 ? -14.835 -2.504 20.008 1.00 69.06 81 LEU A C 1
ATOM 655 O O . LEU A 1 81 ? -13.736 -2.114 20.401 1.00 69.06 81 LEU A O 1
ATOM 659 N N . LEU A 1 82 ? -14.982 -3.530 19.174 1.00 71.56 82 LEU A N 1
ATOM 660 C CA . LEU A 1 82 ? -13.867 -4.288 18.621 1.00 71.56 82 LEU A CA 1
ATOM 661 C C . LEU A 1 82 ? -13.719 -3.952 17.140 1.00 71.56 82 LEU A C 1
ATOM 663 O O . LEU A 1 82 ? -14.616 -4.241 16.346 1.00 71.56 82 LEU A O 1
ATOM 667 N N . LEU A 1 83 ? -12.586 -3.354 16.775 1.00 73.50 83 LEU A N 1
ATOM 668 C CA . LEU A 1 83 ? -12.246 -3.041 15.391 1.00 73.50 83 LEU A CA 1
ATOM 669 C C . LEU A 1 83 ? -10.997 -3.810 14.972 1.00 73.50 83 LEU A C 1
ATOM 671 O O . LEU A 1 83 ? -10.047 -3.980 15.735 1.00 73.50 83 LEU A O 1
ATOM 675 N N . PHE A 1 84 ? -10.993 -4.266 13.725 1.00 74.50 84 PHE A N 1
ATOM 676 C CA . PHE A 1 84 ? -9.913 -5.086 13.188 1.00 74.50 84 PHE A CA 1
ATOM 677 C C . PHE A 1 84 ? -9.159 -4.322 12.111 1.00 74.50 84 PHE A C 1
ATOM 679 O O . PHE A 1 84 ? -9.660 -4.135 11.005 1.00 74.50 84 PHE A O 1
ATOM 686 N N . PHE A 1 85 ? -7.939 -3.899 12.404 1.00 75.50 85 PHE A N 1
ATOM 687 C CA . PHE A 1 85 ? -7.100 -3.247 11.407 1.00 75.50 85 PHE A CA 1
ATOM 688 C C . PHE A 1 85 ? -5.996 -4.205 10.974 1.00 75.50 85 PHE A C 1
ATOM 690 O O . PHE A 1 85 ? -5.429 -4.942 11.773 1.00 75.50 85 PHE A O 1
ATOM 697 N N . GLN A 1 86 ? -5.715 -4.228 9.676 1.00 77.06 86 GLN A N 1
ATOM 698 C CA . GLN A 1 86 ? -4.499 -4.845 9.168 1.00 77.06 86 GLN A CA 1
ATOM 699 C C . GLN A 1 86 ? -3.353 -3.852 9.261 1.00 77.06 86 GLN A C 1
ATOM 701 O O . GLN A 1 86 ? -3.527 -2.679 8.902 1.00 77.06 86 GLN A O 1
ATOM 706 N N . TYR A 1 87 ? -2.174 -4.357 9.618 1.00 82.25 87 TYR A N 1
ATOM 707 C CA . TYR A 1 87 ? -0.960 -3.562 9.666 1.00 82.25 87 TYR A CA 1
ATOM 708 C C . TYR A 1 87 ? -0.680 -2.882 8.322 1.00 82.25 87 TYR A C 1
ATOM 710 O O . TYR A 1 87 ? -0.465 -3.530 7.291 1.00 82.25 87 TYR A O 1
ATOM 718 N N . ALA A 1 88 ? -0.660 -1.551 8.334 1.00 83.25 88 ALA A N 1
ATOM 719 C CA . ALA A 1 88 ? -0.593 -0.726 7.132 1.00 83.25 88 ALA A CA 1
ATOM 720 C C . ALA A 1 88 ? 0.678 -0.971 6.300 1.00 83.25 88 ALA A C 1
ATOM 722 O O . ALA A 1 88 ? 0.631 -1.055 5.070 1.00 83.25 88 ALA A O 1
ATOM 723 N N . THR A 1 89 ? 1.820 -1.139 6.967 1.00 88.88 89 THR A N 1
ATOM 724 C CA . THR A 1 89 ? 3.103 -1.421 6.311 1.00 88.88 89 THR A CA 1
ATOM 725 C C . THR A 1 89 ? 3.099 -2.808 5.668 1.00 88.88 89 THR A C 1
ATOM 727 O O . THR A 1 89 ? 3.559 -2.946 4.535 1.00 88.88 89 THR A O 1
ATOM 730 N N . HIS A 1 90 ? 2.532 -3.829 6.329 1.00 86.19 90 HIS A N 1
ATOM 731 C CA . HIS A 1 90 ? 2.391 -5.169 5.735 1.00 86.19 90 HIS A CA 1
ATOM 732 C C . HIS A 1 90 ? 1.408 -5.176 4.571 1.00 86.19 90 HIS A C 1
ATOM 734 O O . HIS A 1 90 ? 1.626 -5.880 3.589 1.00 86.19 90 HIS A O 1
ATOM 740 N N . LEU A 1 91 ? 0.353 -4.369 4.639 1.00 86.12 91 LEU A N 1
ATOM 741 C CA . LEU A 1 91 ? -0.573 -4.196 3.531 1.00 86.12 91 LEU A CA 1
ATOM 742 C C . LEU A 1 91 ? 0.137 -3.617 2.298 1.00 86.12 91 LEU A C 1
ATOM 744 O O . LEU A 1 91 ? 0.017 -4.169 1.203 1.00 86.12 91 LEU A O 1
ATOM 748 N N . ALA A 1 92 ? 0.948 -2.572 2.483 1.00 91.44 92 ALA A N 1
ATOM 749 C CA . ALA A 1 92 ? 1.739 -1.974 1.410 1.00 91.44 92 ALA A CA 1
ATOM 750 C C . ALA A 1 92 ? 2.789 -2.945 0.835 1.00 91.44 92 ALA A C 1
ATOM 752 O O . ALA A 1 92 ? 2.890 -3.096 -0.385 1.00 91.44 92 ALA A O 1
ATOM 753 N N . THR A 1 93 ? 3.544 -3.656 1.682 1.00 92.81 93 THR A N 1
ATOM 754 C CA . THR A 1 93 ? 4.538 -4.632 1.200 1.00 92.81 93 THR A CA 1
ATOM 755 C C . THR A 1 93 ? 3.882 -5.837 0.533 1.00 92.81 93 THR A C 1
ATOM 757 O O . THR A 1 93 ? 4.398 -6.322 -0.471 1.00 92.81 93 THR A O 1
ATOM 760 N N . LYS A 1 94 ? 2.708 -6.286 0.996 1.00 89.88 94 LYS A N 1
ATOM 761 C CA . LYS A 1 94 ? 1.909 -7.328 0.332 1.00 89.88 94 LYS A CA 1
ATOM 762 C C . LYS A 1 94 ? 1.445 -6.880 -1.053 1.00 89.88 94 LYS A C 1
ATOM 764 O O . LYS A 1 94 ? 1.584 -7.643 -2.006 1.00 89.88 94 LYS A O 1
ATOM 769 N N . TRP A 1 95 ? 0.977 -5.640 -1.183 1.00 91.75 95 TRP A N 1
ATOM 770 C CA . TRP A 1 95 ? 0.588 -5.047 -2.466 1.00 91.75 95 TRP A CA 1
ATOM 771 C C . TRP A 1 95 ? 1.763 -4.974 -3.453 1.00 91.75 95 TRP A C 1
ATOM 773 O O . TRP A 1 95 ? 1.621 -5.375 -4.612 1.00 91.75 95 TRP A O 1
ATOM 783 N N . ARG A 1 96 ? 2.948 -4.544 -2.987 1.00 94.56 96 ARG A N 1
ATOM 784 C CA . ARG A 1 96 ? 4.204 -4.601 -3.760 1.00 94.56 96 ARG A CA 1
ATOM 785 C C . ARG A 1 96 ? 4.550 -6.035 -4.154 1.00 94.56 96 ARG A C 1
ATOM 787 O O . ARG A 1 96 ? 4.833 -6.295 -5.316 1.00 94.56 96 ARG A O 1
ATOM 794 N N . ASN A 1 97 ? 4.544 -6.971 -3.210 1.00 93.50 97 ASN A N 1
ATOM 795 C CA . ASN A 1 97 ? 4.932 -8.358 -3.471 1.00 93.50 97 ASN A CA 1
ATOM 796 C C . ASN A 1 97 ? 3.990 -9.041 -4.468 1.00 93.50 97 ASN A C 1
ATOM 798 O O . ASN A 1 97 ? 4.428 -9.924 -5.197 1.00 93.50 97 ASN A O 1
ATOM 802 N N . HIS A 1 98 ? 2.725 -8.617 -4.533 1.00 91.88 98 HIS A N 1
ATOM 803 C CA . HIS A 1 98 ? 1.790 -9.088 -5.547 1.00 91.88 98 HIS A CA 1
ATOM 804 C C . HIS A 1 98 ? 2.181 -8.607 -6.952 1.00 91.88 98 HIS A C 1
ATOM 806 O O . HIS A 1 98 ? 2.189 -9.415 -7.873 1.00 91.88 98 HIS A O 1
ATOM 812 N N . LEU A 1 99 ? 2.609 -7.345 -7.101 1.00 94.31 99 LEU A N 1
ATOM 813 C CA . LEU A 1 99 ? 3.163 -6.824 -8.361 1.00 94.31 99 LEU A CA 1
ATOM 814 C C . LEU A 1 99 ? 4.442 -7.560 -8.789 1.00 94.31 99 LEU A C 1
ATOM 816 O O . LEU A 1 99 ? 4.667 -7.761 -9.977 1.00 94.31 99 LEU A O 1
ATOM 820 N N . LEU A 1 100 ? 5.286 -7.943 -7.828 1.00 93.62 100 LEU A N 1
ATOM 821 C CA . LEU A 1 100 ? 6.541 -8.663 -8.082 1.00 93.62 100 LEU A CA 1
ATOM 822 C C . LEU A 1 100 ? 6.359 -10.179 -8.240 1.00 93.62 100 LEU A C 1
ATOM 824 O O . LEU A 1 100 ? 7.338 -10.893 -8.463 1.00 93.62 100 LEU A O 1
ATOM 828 N N . SER A 1 101 ? 5.141 -10.688 -8.066 1.00 91.50 101 SER A N 1
ATOM 829 C CA . SER A 1 101 ? 4.888 -12.119 -8.108 1.00 91.50 101 SER A CA 1
ATOM 830 C C . SER A 1 101 ? 5.004 -12.644 -9.534 1.00 91.50 101 SER A C 1
ATOM 832 O O . SER A 1 101 ? 4.364 -12.133 -10.445 1.00 91.50 101 SER A O 1
ATOM 834 N N . SER A 1 102 ? 5.782 -13.709 -9.725 1.00 86.25 102 SER A N 1
ATOM 835 C CA . SER A 1 102 ? 5.842 -14.434 -10.998 1.00 86.25 102 SER A CA 1
ATOM 836 C C . SER A 1 102 ? 4.734 -15.480 -11.141 1.00 86.25 102 SER A C 1
ATOM 838 O O . SER A 1 102 ? 4.617 -16.100 -12.193 1.00 86.25 102 SER A O 1
ATOM 840 N N . THR A 1 103 ? 3.959 -15.731 -10.080 1.00 84.88 103 THR A N 1
ATOM 841 C CA . THR A 1 103 ? 2.960 -16.810 -10.043 1.00 84.88 103 THR A CA 1
ATOM 842 C C . THR A 1 103 ? 1.535 -16.324 -10.263 1.00 84.88 103 THR A C 1
ATOM 844 O O . THR A 1 103 ? 0.685 -17.119 -10.645 1.00 84.88 103 THR A O 1
ATOM 847 N N . ALA A 1 104 ? 1.250 -15.056 -9.964 1.00 80.12 104 ALA A N 1
ATOM 848 C CA . ALA A 1 104 ? -0.086 -14.485 -10.083 1.00 80.12 104 ALA A CA 1
ATOM 849 C C . ALA A 1 104 ? -0.138 -13.531 -11.276 1.00 80.12 104 ALA A C 1
ATOM 851 O O . ALA A 1 104 ? 0.661 -12.601 -11.361 1.00 80.12 104 ALA A O 1
ATOM 852 N N . GLU A 1 105 ? -1.092 -13.747 -12.180 1.00 85.81 105 GLU A N 1
ATOM 853 C CA . GLU A 1 105 ? -1.393 -12.773 -13.223 1.00 85.81 105 GLU A CA 1
ATOM 854 C C . GLU A 1 105 ? -2.222 -11.643 -12.609 1.00 85.81 105 GLU A C 1
ATOM 856 O O . GLU A 1 105 ? -3.352 -11.841 -12.159 1.00 85.81 105 GLU A O 1
ATOM 861 N N . LEU A 1 106 ? -1.641 -10.449 -12.562 1.00 90.94 106 LEU A N 1
ATOM 862 C CA . L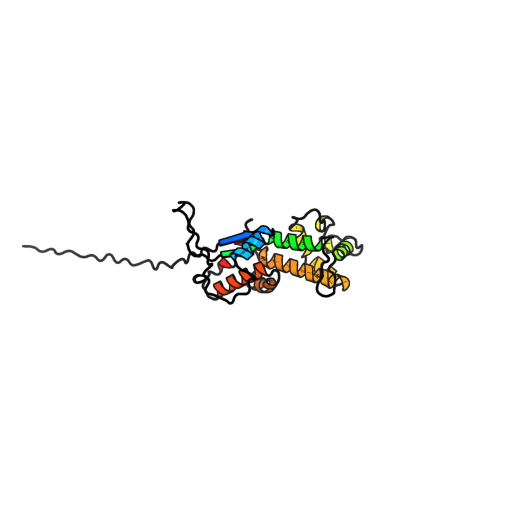EU A 1 106 ? -2.293 -9.275 -12.008 1.00 90.94 106 LEU A CA 1
ATOM 863 C C . LEU A 1 106 ? -3.029 -8.539 -13.131 1.00 90.94 106 LEU A C 1
ATOM 865 O O . LEU A 1 106 ? -2.413 -8.133 -14.115 1.00 90.94 106 LEU A O 1
ATOM 869 N N . ARG A 1 107 ? -4.346 -8.362 -13.002 1.00 89.62 107 ARG A N 1
ATOM 870 C CA . ARG A 1 107 ? -5.183 -7.736 -14.038 1.00 89.62 107 ARG A CA 1
ATOM 871 C C . ARG A 1 107 ? -6.065 -6.641 -13.452 1.00 89.62 107 ARG A C 1
ATOM 873 O O . ARG A 1 107 ? -6.517 -6.739 -12.314 1.00 89.62 107 ARG A O 1
ATOM 880 N N . LEU A 1 108 ? -6.322 -5.610 -14.252 1.00 87.12 108 LEU A N 1
ATOM 881 C CA . LEU A 1 108 ? -7.339 -4.590 -13.999 1.00 87.12 108 LEU A CA 1
ATOM 882 C C . LEU A 1 108 ? -8.280 -4.564 -15.203 1.00 87.12 108 LEU A C 1
ATOM 884 O O . LEU A 1 108 ? -7.935 -4.019 -16.251 1.00 87.12 108 LEU A O 1
ATOM 888 N N . GLY A 1 109 ? -9.454 -5.179 -15.046 1.00 86.81 109 GLY A N 1
ATOM 889 C CA . GLY A 1 109 ? -10.358 -5.445 -16.163 1.00 86.81 109 GLY A CA 1
ATOM 890 C C . GLY A 1 109 ? -9.777 -6.500 -17.106 1.00 86.81 109 GLY A C 1
ATOM 891 O O . GLY A 1 109 ? -9.348 -7.567 -16.673 1.00 86.81 109 GLY A O 1
ATOM 892 N N . ASP A 1 110 ? -9.753 -6.191 -18.396 1.00 85.88 110 ASP A N 1
ATOM 893 C CA . ASP A 1 110 ? -9.203 -7.030 -19.46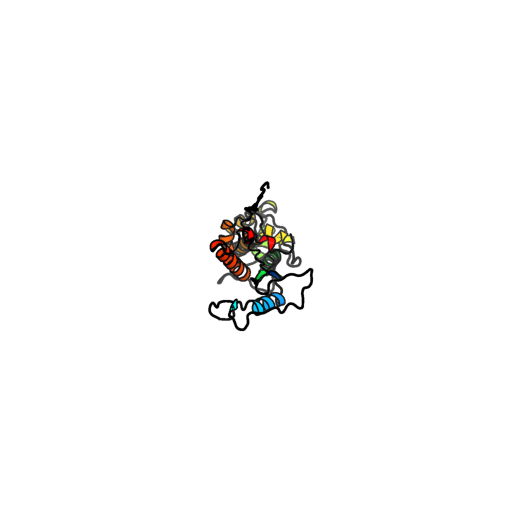3 1.00 85.88 110 ASP A CA 1
ATOM 894 C C . ASP A 1 110 ? -7.675 -6.922 -19.603 1.00 85.88 110 ASP A C 1
ATOM 896 O O . ASP A 1 110 ? -7.038 -7.812 -20.172 1.00 85.88 110 ASP A O 1
ATOM 900 N N . GLN A 1 111 ? -7.067 -5.882 -19.032 1.00 85.50 111 GLN A N 1
ATOM 901 C CA . GLN A 1 111 ? -5.654 -5.558 -19.212 1.00 85.50 111 GLN A CA 1
ATOM 902 C C . GLN A 1 111 ? -4.761 -6.086 -18.080 1.00 85.50 111 GLN A C 1
ATOM 904 O O . GLN A 1 111 ? -5.126 -6.065 -16.902 1.00 85.50 111 GLN A O 1
ATOM 909 N N . SER A 1 112 ? -3.555 -6.531 -18.441 1.00 89.75 112 SER A N 1
ATOM 910 C CA . SER A 1 112 ? -2.544 -7.037 -17.508 1.00 89.75 112 SER A CA 1
ATOM 911 C C . SER A 1 112 ? -1.694 -5.914 -16.913 1.00 89.75 112 SER A C 1
ATOM 913 O O . SER A 1 112 ? -1.255 -5.006 -17.618 1.00 89.75 112 SER A O 1
ATOM 915 N N . ILE A 1 113 ? -1.385 -6.019 -15.626 1.00 94.31 113 ILE A N 1
ATOM 916 C CA . ILE A 1 113 ? -0.366 -5.219 -14.951 1.00 94.31 113 ILE A CA 1
ATOM 917 C C . ILE A 1 113 ? 0.944 -5.999 -14.987 1.00 94.31 113 ILE A C 1
ATOM 919 O O . ILE A 1 113 ? 0.977 -7.182 -14.658 1.00 94.31 113 ILE A O 1
ATOM 923 N N . SER A 1 114 ? 2.035 -5.325 -15.348 1.00 92.75 114 SER A N 1
ATOM 924 C CA . SER A 1 114 ? 3.342 -5.969 -15.458 1.00 92.75 114 SER A CA 1
ATOM 925 C C . SER A 1 114 ? 4.434 -5.198 -14.734 1.00 92.75 114 SER A C 1
ATOM 927 O O . SER A 1 114 ? 4.550 -3.975 -14.859 1.00 92.75 114 SER A O 1
ATOM 929 N N . ILE A 1 115 ? 5.279 -5.943 -14.016 1.00 94.00 115 ILE A N 1
ATOM 930 C CA . ILE A 1 115 ? 6.532 -5.440 -13.449 1.00 94.00 115 ILE A CA 1
ATOM 931 C C . ILE A 1 115 ? 7.571 -5.129 -14.532 1.00 94.00 115 ILE A C 1
ATOM 933 O O . ILE A 1 115 ? 8.449 -4.291 -14.325 1.00 94.00 115 ILE A O 1
ATOM 937 N N . ASN A 1 116 ? 7.445 -5.736 -15.717 1.00 93.69 116 ASN A N 1
ATOM 938 C CA . ASN A 1 116 ? 8.356 -5.495 -16.836 1.00 93.69 116 ASN A CA 1
ATOM 939 C C . ASN A 1 116 ? 8.334 -4.032 -17.284 1.00 93.69 116 ASN A C 1
ATOM 941 O O . ASN A 1 116 ? 9.354 -3.529 -17.741 1.00 93.69 116 ASN A O 1
ATOM 945 N N . HIS A 1 117 ? 7.225 -3.318 -17.066 1.00 93.75 117 HIS A N 1
ATOM 946 C CA . HIS A 1 117 ? 7.159 -1.873 -17.285 1.00 93.75 117 HIS A CA 1
ATOM 947 C C . HIS A 1 117 ? 8.198 -1.122 -16.433 1.00 93.75 117 HIS A C 1
ATOM 949 O O . HIS A 1 117 ? 8.867 -0.222 -16.934 1.00 93.75 117 HIS A O 1
ATOM 955 N N . LEU A 1 118 ? 8.422 -1.535 -15.181 1.00 94.94 118 LEU A N 1
ATOM 956 C CA . LEU A 1 118 ? 9.428 -0.914 -14.313 1.00 94.94 118 LEU A CA 1
ATOM 957 C C . LEU A 1 118 ? 10.852 -1.325 -14.688 1.00 94.94 118 LEU A C 1
ATOM 959 O O . LEU A 1 118 ? 11.737 -0.472 -14.697 1.00 94.94 118 LEU A O 1
ATOM 963 N N . TYR A 1 119 ? 11.070 -2.593 -15.055 1.00 95.00 119 TYR A N 1
ATOM 964 C CA . TYR A 1 119 ? 12.359 -3.018 -15.616 1.00 95.00 119 TYR A CA 1
ATOM 965 C C . TYR A 1 119 ? 12.708 -2.207 -16.869 1.00 95.00 119 TYR A C 1
ATOM 967 O O . TYR A 1 119 ? 13.822 -1.705 -16.978 1.00 95.00 119 TYR A O 1
ATOM 975 N N . SER A 1 120 ? 11.735 -1.991 -17.760 1.00 93.81 120 SER A N 1
ATOM 976 C CA . SER A 1 120 ? 11.940 -1.244 -19.003 1.00 93.81 120 SER A CA 1
ATOM 977 C C . SER A 1 120 ? 12.307 0.223 -18.782 1.00 93.81 120 SER A C 1
ATOM 979 O O . SER A 1 120 ? 12.978 0.797 -19.630 1.00 93.81 120 SER A O 1
ATOM 981 N N . ILE A 1 121 ? 11.890 0.820 -17.657 1.00 93.75 121 ILE A N 1
ATOM 982 C CA . ILE A 1 121 ? 12.274 2.182 -17.262 1.00 93.75 121 ILE A CA 1
ATOM 983 C C . ILE A 1 121 ? 13.680 2.190 -16.665 1.00 93.75 121 ILE A C 1
ATOM 985 O O . ILE A 1 121 ? 14.484 3.033 -17.044 1.00 93.75 121 ILE A O 1
ATOM 989 N N . ILE A 1 122 ? 13.983 1.253 -15.760 1.00 94.69 122 ILE A N 1
ATOM 990 C CA . ILE A 1 122 ? 15.285 1.178 -15.075 1.00 94.69 122 ILE A CA 1
ATOM 991 C C . ILE A 1 122 ? 16.425 0.898 -16.060 1.00 94.69 122 ILE A C 1
ATOM 993 O O . ILE A 1 122 ? 17.520 1.425 -15.892 1.00 94.69 122 ILE A O 1
ATOM 997 N N . ASP A 1 123 ? 16.177 0.058 -17.065 1.00 93.81 123 ASP A N 1
ATOM 998 C CA . ASP A 1 123 ? 17.168 -0.311 -18.079 1.00 93.81 123 ASP A CA 1
ATOM 999 C C . ASP A 1 123 ? 17.117 0.611 -19.321 1.00 93.81 123 ASP A C 1
ATOM 1001 O O . ASP A 1 123 ? 17.833 0.380 -20.297 1.00 93.81 123 ASP A O 1
ATOM 1005 N N . ASN A 1 124 ? 16.288 1.664 -19.311 1.00 92.31 124 ASN A N 1
ATOM 1006 C CA . ASN A 1 124 ? 16.163 2.588 -20.437 1.00 92.31 124 ASN A CA 1
ATOM 1007 C C . ASN A 1 124 ? 17.346 3.560 -20.510 1.00 92.31 124 ASN A C 1
ATOM 1009 O O . ASN A 1 124 ? 17.616 4.276 -19.555 1.00 92.31 124 ASN A O 1
ATOM 1013 N N . ALA A 1 125 ? 17.972 3.709 -21.679 1.00 91.81 125 ALA A N 1
ATOM 1014 C CA . ALA A 1 125 ? 19.033 4.702 -21.870 1.00 91.81 125 ALA A CA 1
ATOM 1015 C C . ALA A 1 125 ? 18.544 6.166 -21.786 1.00 91.81 125 ALA A C 1
ATOM 1017 O O . ALA A 1 125 ? 19.350 7.069 -21.575 1.00 91.81 125 ALA A O 1
ATOM 1018 N N . LYS A 1 126 ? 17.237 6.416 -21.962 1.00 93.12 126 LYS A N 1
ATOM 1019 C CA . LYS A 1 126 ? 16.634 7.759 -21.914 1.00 93.12 126 LYS A CA 1
ATOM 1020 C C . LYS A 1 126 ? 16.510 8.309 -20.492 1.00 93.12 126 LYS A C 1
ATOM 1022 O O . LYS A 1 126 ? 16.479 9.524 -20.327 1.00 93.12 126 LYS A O 1
ATOM 1027 N N . PHE A 1 127 ? 16.400 7.437 -19.491 1.00 92.94 127 PHE A N 1
ATOM 1028 C CA . PHE A 1 127 ? 16.132 7.825 -18.110 1.00 92.94 127 PHE A CA 1
ATOM 1029 C C . PHE A 1 127 ? 17.274 7.370 -17.209 1.00 92.94 127 PHE A C 1
ATOM 1031 O O . PHE A 1 127 ? 17.779 6.259 -17.318 1.00 92.94 127 PHE A O 1
ATOM 1038 N N . THR A 1 128 ? 17.676 8.231 -16.290 1.00 94.12 128 THR A N 1
ATOM 1039 C CA . THR A 1 128 ? 18.677 7.929 -15.272 1.00 94.12 128 THR A CA 1
ATOM 1040 C C . THR A 1 128 ? 18.005 7.598 -13.944 1.00 94.12 128 THR A C 1
ATOM 1042 O O . THR A 1 128 ? 16.853 7.957 -13.694 1.00 94.12 128 THR A O 1
ATOM 1045 N N . LYS A 1 129 ? 18.766 7.003 -13.016 1.00 93.81 129 LYS A N 1
ATOM 1046 C CA . LYS A 1 129 ? 18.311 6.766 -11.636 1.00 93.81 129 LYS A CA 1
ATOM 1047 C C . LYS A 1 129 ? 17.781 8.032 -10.953 1.00 93.81 129 LYS A C 1
ATOM 1049 O O . LYS A 1 129 ? 16.935 7.919 -10.074 1.00 93.81 129 LYS A O 1
ATOM 1054 N N . ILE A 1 130 ? 18.287 9.211 -11.314 1.00 94.00 130 ILE A N 1
ATOM 1055 C CA . ILE A 1 130 ? 17.841 10.484 -10.738 1.00 94.00 130 ILE A CA 1
ATOM 1056 C C . ILE A 1 130 ? 16.415 10.807 -11.199 1.00 94.00 130 ILE A C 1
ATOM 1058 O O . ILE A 1 130 ? 15.626 11.294 -10.399 1.00 94.00 130 ILE A O 1
ATOM 1062 N N . ASP A 1 131 ? 16.069 10.459 -12.440 1.00 93.50 131 ASP A N 1
ATOM 1063 C CA . ASP A 1 131 ? 14.757 10.745 -13.023 1.00 93.50 131 ASP A CA 1
ATOM 1064 C C . ASP A 1 131 ? 13.660 9.857 -12.427 1.00 93.50 131 ASP A C 1
ATOM 1066 O O . ASP A 1 131 ? 12.574 10.333 -12.116 1.00 93.50 131 ASP A O 1
ATOM 1070 N N . HIS A 1 132 ? 13.933 8.558 -12.260 1.00 93.38 132 HIS A N 1
ATOM 1071 C CA . HIS A 1 132 ? 12.918 7.595 -11.810 1.00 93.38 132 HIS A CA 1
ATOM 1072 C C . HIS A 1 132 ? 13.062 7.156 -10.341 1.00 93.38 132 HIS A C 1
ATOM 1074 O O . HIS A 1 132 ? 12.134 6.583 -9.774 1.00 93.38 132 HIS A O 1
ATOM 1080 N N . GLY A 1 133 ? 14.216 7.373 -9.704 1.00 94.19 133 GLY A N 1
ATOM 1081 C CA . GLY A 1 133 ? 14.454 7.092 -8.279 1.00 94.19 133 GLY A CA 1
ATOM 1082 C C . GLY A 1 133 ? 14.562 5.611 -7.881 1.00 94.19 133 GLY A C 1
ATOM 1083 O O . GLY A 1 133 ? 14.686 5.307 -6.692 1.00 94.19 133 GLY A O 1
ATOM 1084 N N . LEU A 1 134 ? 14.531 4.681 -8.841 1.00 96.06 134 LEU A N 1
ATOM 1085 C CA . LEU A 1 134 ? 14.523 3.228 -8.596 1.00 96.06 134 LEU A CA 1
ATOM 1086 C C . LEU A 1 134 ? 15.895 2.578 -8.818 1.00 96.06 134 LEU A C 1
ATOM 1088 O O . LEU A 1 134 ? 16.703 3.031 -9.626 1.00 96.06 134 LEU A O 1
ATOM 1092 N N . THR A 1 135 ? 16.136 1.453 -8.149 1.00 95.06 135 THR A N 1
ATOM 1093 C CA . THR A 1 135 ? 17.219 0.510 -8.469 1.00 95.06 135 THR A CA 1
ATOM 1094 C C . THR A 1 135 ? 16.673 -0.902 -8.674 1.00 95.06 135 THR A C 1
ATOM 1096 O O . THR A 1 135 ? 15.570 -1.227 -8.239 1.00 95.06 135 THR A O 1
ATOM 1099 N N . LYS A 1 136 ? 17.466 -1.800 -9.278 1.00 93.62 136 LYS A N 1
ATOM 1100 C CA . LYS A 1 136 ? 17.074 -3.216 -9.456 1.00 93.62 136 LYS A CA 1
ATOM 1101 C C . LYS A 1 136 ? 16.741 -3.920 -8.136 1.00 93.62 136 LYS A C 1
ATOM 1103 O O . LYS A 1 136 ? 15.892 -4.804 -8.107 1.00 93.62 136 LYS A O 1
ATOM 1108 N N . SER A 1 137 ? 17.374 -3.509 -7.037 1.00 94.44 137 SER A N 1
ATOM 1109 C CA . SER A 1 137 ? 17.060 -4.020 -5.700 1.00 94.44 137 SER A CA 1
ATOM 1110 C C . SER A 1 137 ? 15.656 -3.631 -5.228 1.00 94.44 137 SER A C 1
ATOM 1112 O O . SER A 1 137 ? 15.040 -4.410 -4.508 1.00 94.44 137 SER A O 1
ATOM 1114 N N . ASP A 1 138 ? 15.119 -2.481 -5.653 1.00 94.69 138 ASP A N 1
ATOM 1115 C CA . ASP A 1 138 ? 13.795 -2.017 -5.218 1.00 94.69 138 ASP A CA 1
ATOM 1116 C C . ASP A 1 138 ? 12.652 -2.893 -5.759 1.00 94.69 138 ASP A C 1
ATOM 1118 O O . ASP A 1 138 ? 11.598 -3.028 -5.132 1.00 94.69 138 ASP A O 1
ATOM 1122 N N . ILE A 1 139 ? 12.885 -3.564 -6.887 1.00 94.38 139 ILE A N 1
ATOM 1123 C CA . ILE A 1 139 ? 11.950 -4.501 -7.524 1.00 94.38 139 ILE A CA 1
ATOM 1124 C C . ILE A 1 139 ? 12.387 -5.965 -7.377 1.00 94.38 139 ILE A C 1
ATOM 1126 O O . ILE A 1 139 ? 11.925 -6.837 -8.104 1.00 94.38 139 ILE A O 1
ATOM 1130 N N . ASN A 1 140 ? 13.275 -6.260 -6.423 1.00 93.00 140 ASN A N 1
ATOM 1131 C CA . ASN A 1 140 ? 13.700 -7.627 -6.149 1.00 93.00 140 ASN A CA 1
ATOM 1132 C C . ASN A 1 140 ? 12.611 -8.397 -5.366 1.00 93.00 140 ASN A C 1
ATOM 1134 O O . ASN A 1 140 ? 12.314 -8.016 -4.227 1.00 93.00 140 ASN A O 1
ATOM 1138 N N . PRO A 1 141 ? 12.062 -9.507 -5.904 1.00 92.12 141 PRO A N 1
ATOM 1139 C CA . PRO A 1 141 ? 11.014 -10.290 -5.241 1.00 92.12 141 PRO A CA 1
ATOM 1140 C C . PRO A 1 141 ? 11.498 -11.063 -4.003 1.00 92.12 141 PRO A C 1
ATOM 1142 O O . PRO A 1 141 ? 10.677 -11.525 -3.208 1.00 92.12 141 PRO A O 1
ATOM 1145 N N . LYS A 1 142 ? 12.818 -11.235 -3.824 1.00 92.19 142 LYS A N 1
ATOM 1146 C CA . LYS A 1 142 ? 13.382 -11.945 -2.661 1.00 92.19 142 LYS A CA 1
ATOM 1147 C C . LYS A 1 142 ? 13.250 -11.144 -1.367 1.00 92.19 142 LYS A C 1
ATOM 1149 O O . LYS A 1 142 ? 13.091 -11.730 -0.301 1.00 92.19 142 LYS A O 1
ATOM 1154 N N . ASP A 1 143 ? 13.292 -9.820 -1.463 1.00 92.25 143 ASP A N 1
ATOM 1155 C CA . ASP A 1 143 ? 13.160 -8.929 -0.315 1.00 92.25 143 ASP A CA 1
ATOM 1156 C C . ASP A 1 143 ? 11.684 -8.577 -0.094 1.00 92.25 143 ASP A C 1
ATOM 1158 O O . ASP A 1 143 ? 11.171 -7.587 -0.615 1.00 92.25 143 ASP A O 1
ATOM 1162 N N . ARG A 1 144 ? 10.969 -9.441 0.633 1.00 90.38 144 ARG A N 1
ATOM 1163 C CA . ARG A 1 144 ? 9.510 -9.346 0.820 1.00 90.38 144 ARG A CA 1
ATOM 1164 C C . ARG A 1 144 ? 9.071 -8.297 1.844 1.00 90.38 144 ARG A C 1
ATOM 1166 O O . ARG A 1 144 ? 7.884 -7.983 1.895 1.00 90.38 144 ARG A O 1
ATOM 1173 N N . GLN A 1 145 ? 9.989 -7.768 2.650 1.00 90.62 145 GLN A N 1
ATOM 1174 C CA . GLN A 1 145 ? 9.679 -6.833 3.741 1.00 90.62 145 GLN A CA 1
ATOM 1175 C C . GLN A 1 145 ? 10.109 -5.391 3.429 1.00 90.62 145 GLN A C 1
ATOM 1177 O O . GLN A 1 145 ? 10.004 -4.511 4.281 1.00 90.62 145 GLN A O 1
ATOM 1182 N N . ASN A 1 146 ? 10.546 -5.114 2.196 1.00 93.56 146 ASN A N 1
ATOM 1183 C CA . ASN A 1 146 ? 11.057 -3.803 1.815 1.00 93.56 146 ASN A CA 1
ATOM 1184 C C . ASN A 1 146 ? 9.965 -2.737 1.651 1.00 93.56 146 ASN A C 1
ATOM 1186 O O . ASN A 1 146 ? 9.492 -2.439 0.547 1.00 93.56 146 ASN A O 1
ATOM 1190 N N . PHE A 1 147 ? 9.589 -2.114 2.762 1.00 94.25 147 PHE A N 1
ATOM 1191 C CA . PHE A 1 147 ? 8.676 -0.978 2.729 1.00 94.25 147 PHE A CA 1
ATOM 1192 C C . PHE A 1 147 ? 9.296 0.251 2.048 1.00 94.25 147 PHE A C 1
ATOM 1194 O O . PHE A 1 147 ? 8.596 0.980 1.347 1.00 94.25 147 PHE A O 1
ATOM 1201 N N . SER A 1 148 ? 10.613 0.459 2.171 1.00 95.31 148 SER A N 1
ATOM 1202 C CA . SER A 1 148 ? 11.286 1.605 1.539 1.00 95.31 148 SER A CA 1
ATOM 1203 C C . SER A 1 148 ? 11.114 1.607 0.015 1.00 95.31 148 SER A C 1
ATOM 1205 O O . SER A 1 148 ? 10.873 2.655 -0.587 1.00 95.31 148 SER A O 1
ATOM 1207 N N . SER A 1 149 ? 11.120 0.427 -0.609 1.00 96.00 149 SER A N 1
ATOM 1208 C CA . SER A 1 149 ? 10.826 0.282 -2.032 1.00 96.00 149 SER A CA 1
ATOM 1209 C C . SER A 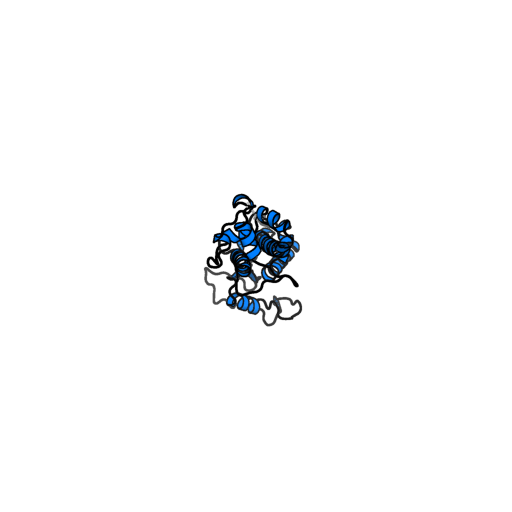1 149 ? 9.372 0.604 -2.365 1.00 96.00 149 SER A C 1
ATOM 1211 O O . SER A 1 149 ? 9.124 1.166 -3.423 1.00 96.00 149 SER A O 1
ATOM 1213 N N . CYS A 1 150 ? 8.414 0.326 -1.474 1.00 96.31 150 CYS A N 1
ATOM 1214 C CA . CYS A 1 150 ? 7.016 0.728 -1.677 1.00 96.31 150 CYS A CA 1
ATOM 1215 C C . CYS A 1 150 ? 6.899 2.254 -1.794 1.00 96.31 150 CYS A C 1
ATOM 1217 O O . CYS A 1 150 ? 6.244 2.743 -2.707 1.00 96.31 150 CYS A O 1
ATOM 1219 N N . VAL A 1 151 ? 7.597 3.003 -0.932 1.00 95.94 151 VAL A N 1
ATOM 1220 C CA . VAL A 1 151 ? 7.621 4.474 -0.986 1.00 95.94 151 VAL A CA 1
ATOM 1221 C C . VAL A 1 151 ? 8.199 4.961 -2.317 1.00 95.94 151 VAL A C 1
ATOM 1223 O O . VAL A 1 151 ? 7.571 5.773 -2.995 1.00 95.94 151 VAL A O 1
ATOM 1226 N N . LYS A 1 152 ? 9.347 4.420 -2.743 1.00 96.62 152 LYS A N 1
ATOM 1227 C CA . LYS A 1 152 ? 9.976 4.795 -4.022 1.00 96.62 152 LYS A CA 1
ATOM 1228 C C . LYS A 1 152 ? 9.111 4.469 -5.241 1.00 96.62 152 LYS A C 1
ATOM 1230 O O . LYS A 1 152 ? 9.038 5.273 -6.161 1.00 96.62 152 LYS A O 1
ATOM 1235 N N . LEU A 1 153 ? 8.427 3.323 -5.232 1.00 96.88 153 LEU A N 1
ATOM 1236 C CA . LEU A 1 153 ? 7.495 2.906 -6.289 1.00 96.88 153 LEU A CA 1
ATOM 1237 C C . LEU A 1 153 ? 6.269 3.823 -6.414 1.00 96.88 153 LEU A C 1
ATOM 1239 O O . LEU A 1 153 ? 5.545 3.745 -7.401 1.00 96.88 153 LEU A O 1
ATOM 1243 N N . THR A 1 154 ? 6.031 4.683 -5.424 1.00 96.06 154 THR A N 1
ATOM 1244 C CA . THR A 1 154 ? 4.926 5.652 -5.401 1.00 96.06 154 THR A CA 1
ATOM 1245 C C . THR A 1 154 ? 5.386 7.103 -5.576 1.00 96.06 154 THR A C 1
ATOM 1247 O O . THR A 1 154 ? 4.633 8.042 -5.287 1.00 96.06 154 THR A O 1
ATOM 1250 N N . SER A 1 155 ? 6.629 7.305 -6.027 1.00 96.06 155 SER A N 1
ATOM 1251 C CA . SER A 1 155 ? 7.171 8.638 -6.283 1.00 96.06 155 SER A CA 1
ATOM 1252 C C . SER A 1 155 ? 6.449 9.317 -7.450 1.00 96.06 155 SER A C 1
ATOM 1254 O O . SER A 1 155 ? 6.069 8.685 -8.438 1.00 96.06 155 SER A O 1
ATOM 1256 N N . ASP A 1 156 ? 6.254 10.632 -7.339 1.00 95.62 156 ASP A N 1
ATOM 1257 C CA . ASP A 1 156 ? 5.603 11.408 -8.398 1.00 95.62 156 ASP A CA 1
ATOM 1258 C C . ASP A 1 156 ? 6.441 11.459 -9.680 1.00 95.62 156 ASP A C 1
ATOM 1260 O O . ASP A 1 156 ? 5.884 11.518 -10.773 1.00 95.62 156 ASP A O 1
ATOM 1264 N N . ASP A 1 157 ? 7.768 11.383 -9.569 1.00 95.38 157 ASP A N 1
ATOM 1265 C CA . ASP A 1 157 ? 8.660 11.402 -10.729 1.00 95.38 157 ASP A CA 1
ATOM 1266 C C . ASP A 1 157 ? 8.548 10.119 -11.559 1.00 95.38 157 ASP A C 1
ATOM 1268 O O . ASP A 1 157 ? 8.403 10.185 -12.780 1.00 95.38 157 ASP A O 1
ATOM 1272 N N . LEU A 1 158 ? 8.449 8.955 -10.905 1.00 95.50 158 LEU A N 1
ATOM 1273 C CA . LEU A 1 158 ? 8.141 7.702 -11.594 1.00 95.50 158 LEU A CA 1
ATOM 1274 C C . LEU A 1 158 ? 6.769 7.762 -12.282 1.00 95.50 158 LEU A C 1
ATOM 1276 O O . LEU A 1 158 ? 6.612 7.278 -13.403 1.00 95.50 158 LEU A O 1
ATOM 1280 N N . PHE A 1 159 ? 5.770 8.367 -11.634 1.00 96.69 159 PHE A N 1
ATOM 1281 C CA . PHE A 1 159 ? 4.422 8.473 -12.197 1.00 96.69 159 PHE A CA 1
ATOM 1282 C C . PHE A 1 159 ? 4.375 9.344 -13.447 1.00 96.69 159 PHE A C 1
ATOM 1284 O O . PHE A 1 159 ? 3.651 8.998 -14.378 1.00 96.69 159 PHE A O 1
ATOM 1291 N N . LYS A 1 160 ? 5.149 10.435 -13.496 1.00 95.25 160 LYS A N 1
ATOM 1292 C CA . LYS A 1 160 ? 5.280 11.263 -14.705 1.00 95.25 160 LYS A CA 1
ATOM 1293 C C . LYS A 1 160 ? 5.807 10.430 -15.873 1.00 95.25 160 LYS A C 1
ATOM 1295 O O . LYS A 1 160 ? 5.188 10.424 -16.928 1.00 95.25 160 LYS A O 1
ATOM 1300 N N . ILE A 1 161 ? 6.872 9.658 -15.647 1.00 94.69 161 ILE A N 1
ATOM 1301 C CA . ILE A 1 161 ? 7.491 8.812 -16.680 1.00 94.69 161 ILE A CA 1
ATOM 1302 C C . ILE A 1 161 ? 6.518 7.736 -17.184 1.00 94.69 161 ILE A C 1
ATOM 1304 O O . ILE A 1 161 ? 6.404 7.519 -18.388 1.00 94.69 161 ILE A O 1
ATOM 1308 N N . LEU A 1 162 ? 5.793 7.072 -16.278 1.00 94.00 162 LEU A N 1
ATOM 1309 C CA . LEU A 1 162 ? 4.795 6.063 -16.648 1.00 94.00 162 LEU A CA 1
ATOM 1310 C C . LEU A 1 162 ? 3.610 6.682 -17.407 1.00 94.00 162 LEU A C 1
ATOM 1312 O O . LEU A 1 162 ? 3.106 6.111 -18.367 1.00 94.00 162 LEU A O 1
ATOM 1316 N N . LYS A 1 163 ? 3.156 7.872 -17.010 1.00 94.38 163 LYS A N 1
ATOM 1317 C CA . LYS A 1 163 ? 2.002 8.528 -17.639 1.00 94.38 163 LYS A CA 1
ATOM 1318 C C . LYS A 1 163 ? 2.213 8.802 -19.132 1.00 94.38 163 LYS A C 1
ATOM 1320 O O . LYS A 1 163 ? 1.240 8.769 -19.883 1.00 94.38 163 LYS A O 1
ATOM 1325 N N . ASP A 1 164 ? 3.455 9.022 -19.551 1.00 88.81 164 ASP A N 1
ATOM 1326 C CA . ASP A 1 164 ? 3.808 9.291 -20.947 1.00 88.81 164 ASP A CA 1
ATOM 1327 C C . ASP A 1 164 ? 3.750 8.038 -21.843 1.00 88.81 164 ASP A C 1
ATOM 1329 O O . ASP A 1 164 ? 3.786 8.158 -23.068 1.00 88.81 164 ASP A O 1
ATOM 1333 N N . ASN A 1 165 ? 3.637 6.836 -21.263 1.00 87.88 165 ASN A N 1
ATOM 1334 C CA . ASN A 1 165 ? 3.541 5.579 -22.001 1.00 87.88 165 ASN A CA 1
ATOM 1335 C C . ASN A 1 165 ? 2.182 4.892 -21.779 1.00 87.88 165 ASN A C 1
ATOM 1337 O O . ASN A 1 165 ? 1.886 4.400 -20.684 1.00 87.88 165 ASN A O 1
ATOM 1341 N N . VAL A 1 166 ? 1.397 4.796 -22.859 1.00 86.50 166 VAL A N 1
ATOM 1342 C CA . VAL A 1 166 ? 0.061 4.176 -22.893 1.00 86.50 166 VAL A CA 1
ATOM 1343 C C . VAL A 1 166 ? 0.073 2.746 -22.344 1.00 86.50 166 VAL A C 1
ATOM 1345 O O . VAL A 1 166 ? -0.808 2.394 -21.559 1.00 86.50 166 VAL A O 1
ATOM 1348 N N . ASP A 1 167 ? 1.100 1.952 -22.656 1.00 88.56 167 ASP A N 1
ATOM 1349 C CA . ASP A 1 167 ? 1.186 0.545 -22.237 1.00 88.56 167 ASP A CA 1
ATOM 1350 C C . ASP A 1 167 ? 1.343 0.397 -20.718 1.00 88.56 167 ASP A C 1
ATOM 1352 O O . ASP A 1 167 ? 0.966 -0.612 -20.119 1.00 88.56 167 ASP A O 1
ATOM 1356 N N . THR A 1 168 ? 1.854 1.432 -20.051 1.00 93.06 168 THR A N 1
ATOM 1357 C CA . THR A 1 168 ? 2.120 1.389 -18.611 1.00 93.06 168 THR A CA 1
ATOM 1358 C C . THR A 1 168 ? 0.977 1.940 -17.761 1.00 93.06 168 THR A C 1
ATOM 1360 O O . THR A 1 168 ? 1.038 1.877 -16.530 1.00 93.06 168 THR A O 1
ATOM 1363 N N . GLN A 1 169 ? -0.105 2.416 -18.387 1.00 92.50 169 GLN A N 1
ATOM 1364 C CA . GLN A 1 169 ? -1.205 3.107 -17.710 1.00 92.50 169 GLN A CA 1
ATOM 1365 C C . GLN A 1 169 ? -1.834 2.276 -16.579 1.00 92.50 169 GLN A C 1
ATOM 1367 O O . GLN A 1 169 ? -2.217 2.819 -15.543 1.00 92.50 169 GLN A O 1
ATOM 1372 N N . ARG A 1 170 ? -1.935 0.950 -16.730 1.00 93.38 170 ARG A N 1
ATOM 1373 C CA . ARG A 1 170 ? -2.499 0.074 -15.685 1.00 93.38 170 ARG A CA 1
ATOM 1374 C C . ARG A 1 170 ? -1.533 -0.175 -14.537 1.00 93.38 170 ARG A C 1
ATOM 1376 O O . ARG A 1 170 ? -1.961 -0.163 -13.384 1.00 93.38 170 ARG A O 1
ATOM 1383 N N . THR A 1 171 ? -0.240 -0.309 -14.826 1.00 94.69 171 THR A N 1
ATOM 1384 C CA . THR A 1 171 ? 0.791 -0.319 -13.779 1.00 94.69 171 THR A CA 1
ATOM 1385 C C . THR A 1 171 ? 0.783 1.004 -13.016 1.00 94.69 171 THR A C 1
ATOM 1387 O O . THR A 1 171 ? 0.828 0.984 -11.790 1.00 94.69 171 THR A O 1
ATOM 1390 N N . LEU A 1 172 ? 0.630 2.143 -13.702 1.00 95.50 172 LEU A N 1
ATOM 1391 C CA . LEU A 1 172 ? 0.483 3.451 -13.060 1.00 95.50 172 LEU A CA 1
ATOM 1392 C C . LEU A 1 172 ? -0.722 3.486 -12.111 1.00 95.50 172 LEU A C 1
ATOM 1394 O O . LEU A 1 172 ? -0.555 3.849 -10.951 1.00 95.50 172 LEU A O 1
ATOM 1398 N N . ILE A 1 173 ? -1.907 3.063 -12.560 1.00 94.00 173 ILE A N 1
ATOM 1399 C CA . ILE A 1 173 ? -3.110 3.014 -11.709 1.00 94.00 173 ILE A CA 1
ATOM 1400 C C . ILE A 1 173 ? -2.882 2.111 -10.488 1.00 94.00 173 ILE A C 1
ATOM 1402 O O . ILE A 1 173 ? -3.202 2.492 -9.363 1.00 94.00 173 ILE A O 1
ATOM 1406 N N . TYR A 1 174 ? -2.274 0.939 -10.677 1.00 93.81 174 TYR A N 1
ATOM 1407 C CA . TYR A 1 174 ? -1.972 0.019 -9.579 1.00 93.81 174 TYR A CA 1
ATOM 1408 C C . TYR A 1 174 ? -1.002 0.621 -8.548 1.00 93.81 174 TYR A C 1
ATOM 1410 O O . TYR A 1 174 ? -1.173 0.441 -7.339 1.00 93.81 174 TYR A O 1
ATOM 1418 N N . LEU A 1 175 ? 0.008 1.368 -9.004 1.00 95.50 175 LEU A N 1
ATOM 1419 C CA . LEU A 1 175 ? 0.936 2.079 -8.124 1.00 95.50 175 LEU A CA 1
ATOM 1420 C C . LEU A 1 175 ? 0.289 3.306 -7.465 1.00 95.50 175 LEU A C 1
ATOM 1422 O O . LEU A 1 175 ? 0.602 3.619 -6.319 1.00 95.50 175 LEU A O 1
ATOM 1426 N N . GLN A 1 176 ? -0.652 3.978 -8.130 1.00 94.06 176 GLN A N 1
ATOM 1427 C CA . GLN A 1 176 ? -1.454 5.041 -7.520 1.00 94.06 176 GLN A CA 1
ATOM 1428 C C . GLN A 1 176 ? -2.327 4.496 -6.387 1.00 94.06 176 GLN A C 1
ATOM 1430 O O . GLN A 1 176 ? -2.395 5.115 -5.328 1.00 94.06 176 GLN A O 1
ATOM 1435 N N . MET A 1 177 ? -2.919 3.309 -6.553 1.00 91.81 177 MET A N 1
ATOM 1436 C CA . MET A 1 177 ? -3.614 2.618 -5.461 1.00 91.81 177 MET A CA 1
ATOM 1437 C C . MET A 1 177 ? -2.669 2.337 -4.288 1.00 91.81 177 MET A C 1
ATOM 1439 O O . MET A 1 177 ? -3.006 2.664 -3.152 1.00 91.81 177 MET A O 1
ATOM 1443 N N . LEU A 1 178 ? -1.450 1.847 -4.550 1.00 93.38 178 LEU A N 1
ATOM 1444 C CA . LEU A 1 178 ? -0.426 1.685 -3.508 1.00 93.38 178 LEU A CA 1
ATOM 1445 C C . LEU A 1 178 ? -0.102 3.011 -2.801 1.00 93.38 178 LEU A C 1
ATOM 1447 O O . LEU A 1 178 ? -0.012 3.049 -1.573 1.00 93.38 178 LEU A O 1
ATOM 1451 N N . LYS A 1 179 ? 0.032 4.111 -3.553 1.00 93.31 179 LYS A N 1
ATOM 1452 C CA . LYS A 1 179 ? 0.269 5.449 -2.992 1.00 93.31 179 LYS A CA 1
ATOM 1453 C C . LYS A 1 179 ? -0.862 5.863 -2.057 1.00 93.31 179 LYS A C 1
ATOM 1455 O O . LYS A 1 179 ? -0.590 6.341 -0.959 1.00 93.31 179 LYS A O 1
ATOM 1460 N N . MET A 1 180 ? -2.112 5.632 -2.458 1.00 89.88 180 MET A N 1
ATOM 1461 C CA . MET A 1 180 ? -3.280 5.912 -1.622 1.00 89.88 180 MET A CA 1
ATOM 1462 C C . MET A 1 180 ? -3.260 5.097 -0.325 1.00 89.88 180 MET A C 1
ATOM 1464 O O . MET A 1 180 ? -3.472 5.677 0.735 1.00 89.88 180 MET A O 1
ATOM 1468 N N . ILE A 1 181 ? -2.910 3.805 -0.371 1.00 88.12 181 ILE A N 1
ATOM 1469 C CA . ILE A 1 181 ? -2.765 2.963 0.834 1.00 88.12 181 ILE A CA 1
ATOM 1470 C C . ILE A 1 181 ? -1.729 3.564 1.793 1.00 88.12 181 ILE A C 1
ATOM 1472 O O . ILE A 1 181 ? -2.005 3.748 2.980 1.00 88.12 181 ILE A O 1
ATOM 1476 N N . ILE A 1 182 ? -0.542 3.911 1.284 1.00 91.00 182 ILE A N 1
ATOM 1477 C CA . ILE A 1 182 ? 0.535 4.502 2.093 1.00 91.00 182 ILE A CA 1
ATOM 1478 C C . ILE A 1 182 ? 0.088 5.845 2.687 1.00 91.00 182 ILE A C 1
ATOM 1480 O O . ILE A 1 182 ? 0.313 6.111 3.869 1.00 91.00 182 ILE A O 1
ATOM 1484 N N . MET A 1 183 ? -0.574 6.690 1.895 1.00 88.62 183 MET A N 1
ATOM 1485 C CA . MET A 1 183 ? -1.063 7.991 2.352 1.00 88.62 183 MET A CA 1
ATOM 1486 C C . MET A 1 183 ? -2.162 7.867 3.411 1.00 88.62 183 MET A C 1
ATOM 1488 O O . MET A 1 183 ? -2.116 8.602 4.398 1.00 88.62 183 MET A O 1
ATOM 1492 N N . ALA A 1 184 ? -3.115 6.950 3.236 1.00 83.81 184 ALA A N 1
ATOM 1493 C CA . ALA A 1 184 ? -4.206 6.724 4.178 1.00 83.81 184 ALA A CA 1
ATOM 1494 C C . ALA A 1 184 ? -3.696 6.222 5.528 1.00 83.81 184 ALA A C 1
ATOM 1496 O O . ALA A 1 184 ? -4.017 6.800 6.568 1.00 83.81 184 ALA A O 1
ATOM 1497 N N . TYR A 1 185 ? -2.909 5.145 5.490 1.00 83.00 185 TYR A N 1
ATOM 1498 C CA . TYR A 1 185 ? -2.698 4.294 6.657 1.00 83.00 185 TYR A CA 1
ATOM 1499 C C . TYR A 1 185 ? -1.293 4.391 7.259 1.00 83.00 185 TYR A C 1
ATOM 1501 O O . TYR A 1 185 ? -1.126 4.057 8.426 1.00 83.00 185 TYR A O 1
ATOM 1509 N N . VAL A 1 186 ? -0.286 4.855 6.508 1.00 86.81 186 VAL A N 1
ATOM 1510 C CA . VAL A 1 186 ? 1.108 4.924 6.995 1.00 86.81 186 VAL A CA 1
ATOM 1511 C C . VAL A 1 186 ? 1.558 6.361 7.255 1.00 86.81 186 VAL A C 1
ATOM 1513 O O . VAL A 1 186 ? 2.248 6.646 8.234 1.00 86.81 186 VAL A O 1
ATOM 1516 N N . ASN A 1 187 ? 1.184 7.302 6.388 1.00 86.44 187 ASN A N 1
ATOM 1517 C CA . ASN A 1 187 ? 1.680 8.668 6.489 1.00 86.44 187 ASN A CA 1
ATOM 1518 C C . ASN A 1 187 ? 1.019 9.441 7.650 1.00 86.44 187 ASN A C 1
ATOM 1520 O O . ASN A 1 187 ? -0.168 9.788 7.627 1.00 86.44 187 ASN A O 1
ATOM 1524 N N . LYS A 1 188 ? 1.839 9.771 8.656 1.00 84.62 188 LYS A N 1
ATOM 1525 C CA . LYS A 1 188 ? 1.444 10.529 9.855 1.00 84.62 188 LYS A CA 1
ATOM 1526 C C . LYS A 1 188 ? 1.012 11.969 9.534 1.00 84.62 188 LYS A C 1
ATOM 1528 O O . LYS A 1 188 ? 0.213 12.531 10.272 1.00 84.62 188 LYS A O 1
ATOM 1533 N N . LYS A 1 189 ? 1.500 12.550 8.430 1.00 86.31 189 LYS A N 1
ATOM 1534 C CA . LYS A 1 189 ? 1.216 13.939 8.019 1.00 86.31 189 LYS A CA 1
ATOM 1535 C C . LYS A 1 189 ? -0.068 14.094 7.198 1.00 86.31 189 LYS A C 1
ATOM 1537 O O . LYS A 1 189 ? -0.467 15.221 6.921 1.00 86.31 189 LYS A O 1
ATOM 1542 N N . THR A 1 190 ? -0.699 12.998 6.774 1.00 81.44 190 THR A N 1
ATOM 1543 C CA . THR A 1 190 ? -1.934 13.067 5.983 1.00 81.44 190 THR A CA 1
ATOM 1544 C C . THR A 1 190 ? -3.072 13.624 6.836 1.00 81.44 190 THR A C 1
ATOM 1546 O O . THR A 1 190 ? -3.350 13.111 7.922 1.00 81.44 190 THR A O 1
ATOM 1549 N N . THR A 1 191 ? -3.734 14.670 6.343 1.00 81.81 191 THR A N 1
ATOM 1550 C CA . THR A 1 191 ? -4.905 15.264 6.999 1.00 81.81 191 THR A CA 1
ATOM 1551 C C . THR A 1 191 ? -6.110 14.327 6.923 1.00 81.81 191 THR A C 1
ATOM 1553 O O . THR A 1 191 ? -6.183 13.474 6.041 1.00 81.81 191 THR A O 1
ATOM 1556 N N . ILE A 1 192 ? -7.085 14.497 7.822 1.00 75.69 192 ILE A N 1
ATOM 1557 C CA . ILE A 1 192 ? -8.312 13.681 7.830 1.00 75.69 192 ILE A CA 1
ATOM 1558 C C . ILE A 1 192 ? -9.043 13.780 6.480 1.00 75.69 192 ILE A C 1
ATOM 1560 O O . ILE A 1 192 ? -9.326 12.751 5.878 1.00 75.69 192 ILE A O 1
ATOM 1564 N N . ALA A 1 193 ? -9.223 14.993 5.944 1.00 73.62 193 ALA A N 1
ATOM 1565 C CA . ALA A 1 193 ? -9.850 15.211 4.635 1.00 73.62 193 ALA A CA 1
ATOM 1566 C C . ALA A 1 193 ? -9.106 14.503 3.484 1.00 73.62 193 ALA A C 1
ATOM 1568 O O . ALA A 1 193 ? -9.719 13.925 2.594 1.00 73.62 193 ALA A O 1
ATOM 1569 N N . ALA A 1 194 ? -7.769 14.480 3.509 1.00 71.31 194 ALA A N 1
ATOM 1570 C CA . ALA A 1 194 ? -6.994 13.763 2.496 1.00 71.31 194 ALA A CA 1
ATOM 1571 C C . ALA A 1 194 ? -7.112 12.230 2.623 1.00 71.31 194 ALA A C 1
ATOM 1573 O O . ALA A 1 194 ? -6.926 11.519 1.635 1.00 71.31 194 ALA A O 1
ATOM 1574 N N . ARG A 1 195 ? -7.438 11.706 3.815 1.00 71.81 195 ARG A N 1
ATOM 1575 C CA . ARG A 1 195 ? -7.686 10.270 4.030 1.00 71.81 195 ARG A CA 1
ATOM 1576 C C . ARG A 1 195 ? -9.042 9.816 3.492 1.00 71.81 195 ARG A C 1
ATOM 1578 O O . ARG A 1 195 ? -9.141 8.667 3.073 1.00 71.81 195 ARG A O 1
ATOM 1585 N N . GLU A 1 196 ? -10.041 10.698 3.436 1.00 65.06 196 GLU A N 1
ATOM 1586 C CA . GLU A 1 196 ? -11.365 10.388 2.867 1.00 65.06 196 GLU A CA 1
ATOM 1587 C C . GLU A 1 196 ? -11.265 9.933 1.404 1.00 65.06 196 GLU A C 1
ATOM 1589 O O . GLU A 1 196 ? -11.943 8.996 0.998 1.00 65.06 196 GLU A O 1
ATOM 1594 N N . LEU A 1 197 ? -10.351 10.519 0.623 1.00 62.44 197 LEU A N 1
ATOM 1595 C CA . LEU A 1 197 ? -10.125 10.132 -0.776 1.00 62.44 197 LEU A CA 1
ATOM 1596 C C . LEU A 1 197 ? -9.419 8.776 -0.920 1.00 62.44 197 LEU A C 1
ATOM 1598 O O . LEU A 1 197 ? -9.642 8.050 -1.887 1.00 62.44 197 LEU A O 1
ATOM 1602 N N . ALA A 1 198 ? -8.571 8.417 0.043 1.00 59.34 198 ALA A N 1
ATOM 1603 C CA . ALA A 1 198 ? -7.796 7.178 0.026 1.00 59.34 198 ALA A CA 1
ATOM 1604 C C . ALA A 1 198 ? -8.554 5.976 0.634 1.00 59.34 198 ALA A C 1
ATOM 1606 O O . ALA A 1 198 ? -8.077 4.837 0.577 1.00 59.34 198 ALA A O 1
ATOM 1607 N N . TYR A 1 199 ? -9.758 6.232 1.155 1.00 56.38 199 TYR A N 1
ATOM 1608 C CA . TYR A 1 199 ? -10.697 5.283 1.746 1.00 56.38 199 TYR A CA 1
ATOM 1609 C C . TYR A 1 199 ? -10.987 4.059 0.869 1.00 56.38 199 TYR A C 1
ATOM 1611 O O . TYR A 1 199 ? -11.119 2.952 1.372 1.00 56.38 199 TYR A O 1
ATOM 1619 N N . LEU A 1 200 ? -11.035 4.227 -0.451 1.00 54.62 200 LEU A N 1
ATOM 1620 C CA . LEU A 1 200 ? -11.456 3.170 -1.377 1.00 54.62 200 LEU A CA 1
ATOM 1621 C C . LEU A 1 200 ? -10.399 2.075 -1.608 1.00 54.62 200 LEU A C 1
ATOM 1623 O O . LEU A 1 200 ? -10.624 1.165 -2.401 1.00 54.62 200 LEU A O 1
ATOM 1627 N N . SER A 1 201 ? -9.227 2.170 -0.974 1.00 54.53 201 SER A N 1
ATOM 1628 C CA . SER A 1 201 ? -8.053 1.408 -1.405 1.00 54.53 201 SER A CA 1
ATOM 1629 C C . SER A 1 201 ? -7.958 -0.017 -0.848 1.00 54.53 201 SER A C 1
ATOM 1631 O O . SER A 1 201 ? -7.447 -0.880 -1.559 1.00 54.53 201 SER A O 1
ATOM 1633 N N . VAL A 1 202 ? -8.463 -0.309 0.363 1.00 66.19 202 VAL A N 1
ATOM 1634 C CA . VAL A 1 202 ? -8.478 -1.679 0.924 1.00 66.19 202 VAL A CA 1
ATOM 1635 C C . VAL A 1 202 ? -9.712 -1.918 1.785 1.00 66.19 202 VAL A C 1
ATOM 1637 O O . VAL A 1 202 ? -9.829 -1.388 2.884 1.00 66.19 202 VAL A O 1
ATOM 1640 N N . GLU A 1 203 ? -10.595 -2.786 1.296 1.00 64.88 203 GLU A N 1
ATOM 1641 C CA . GLU A 1 203 ? -11.952 -3.024 1.794 1.00 64.88 203 GLU A CA 1
ATOM 1642 C C . GLU A 1 203 ? -12.058 -3.180 3.323 1.00 64.88 203 GLU A C 1
ATOM 1644 O O . GLU A 1 203 ? -12.858 -2.492 3.944 1.00 64.88 203 GLU A O 1
ATOM 1649 N N . LEU A 1 204 ? -11.243 -4.017 3.974 1.00 63.88 204 LEU A N 1
ATOM 1650 C CA . LEU A 1 204 ? -11.376 -4.248 5.423 1.00 63.88 204 LEU A CA 1
ATOM 1651 C C . LEU A 1 204 ? -10.991 -3.012 6.262 1.00 63.88 204 LEU A C 1
ATOM 1653 O O . LEU A 1 204 ? -11.756 -2.572 7.121 1.00 63.88 204 LEU A O 1
ATOM 1657 N N . ASN A 1 205 ? -9.817 -2.431 5.995 1.00 72.19 205 ASN A N 1
ATOM 1658 C CA . ASN A 1 205 ? -9.358 -1.230 6.697 1.00 72.19 205 ASN A CA 1
ATOM 1659 C C . ASN A 1 205 ? -10.225 -0.016 6.346 1.00 72.19 205 ASN A C 1
ATOM 1661 O O . ASN A 1 205 ? -10.394 0.872 7.178 1.00 72.19 205 ASN A O 1
ATOM 1665 N N . ALA A 1 206 ? -10.782 0.018 5.134 1.00 67.38 206 ALA A N 1
ATOM 1666 C CA . ALA A 1 206 ? -11.759 1.005 4.714 1.00 67.38 206 ALA A CA 1
ATOM 1667 C C . ALA A 1 206 ? -12.997 0.911 5.602 1.00 67.38 206 ALA A C 1
ATOM 1669 O O . ALA A 1 206 ? -13.269 1.839 6.348 1.00 67.38 206 ALA A O 1
ATOM 1670 N N . HIS A 1 207 ? -13.706 -0.216 5.631 1.00 71.56 207 HIS A N 1
ATOM 1671 C CA . HIS A 1 207 ? -14.946 -0.328 6.403 1.00 71.56 207 HIS A CA 1
ATOM 1672 C C . HIS A 1 207 ? -14.785 0.055 7.883 1.00 71.56 207 HIS A C 1
ATOM 1674 O O . HIS A 1 207 ? -15.593 0.831 8.393 1.00 71.56 207 HIS A O 1
ATOM 1680 N N . ASN A 1 208 ? -13.711 -0.390 8.545 1.00 76.50 208 ASN A N 1
ATOM 1681 C CA . ASN A 1 208 ? -13.454 -0.018 9.940 1.00 76.50 208 ASN A CA 1
ATOM 1682 C C . ASN A 1 208 ? -13.108 1.467 10.106 1.00 76.50 208 ASN A C 1
ATOM 1684 O O . ASN A 1 208 ? -13.531 2.092 11.078 1.00 76.50 208 ASN A O 1
ATOM 1688 N N . LEU A 1 209 ? -12.405 2.064 9.141 1.00 76.00 209 LEU A N 1
ATOM 1689 C CA . LEU A 1 209 ? -12.146 3.500 9.142 1.00 76.00 209 LEU A CA 1
ATOM 1690 C C . LEU A 1 209 ? -13.418 4.327 8.895 1.00 76.00 209 LEU A C 1
ATOM 1692 O O . LEU A 1 209 ? -13.624 5.315 9.593 1.00 76.00 209 LEU A O 1
ATOM 1696 N N . LEU A 1 210 ? -14.290 3.937 7.955 1.00 77.94 210 LEU A N 1
ATOM 1697 C CA . LEU A 1 210 ? -15.576 4.627 7.745 1.00 77.94 210 LEU A CA 1
ATOM 1698 C C . LEU A 1 210 ? -16.428 4.553 8.996 1.00 77.94 210 LEU A C 1
ATOM 1700 O O . LEU A 1 210 ? -17.012 5.555 9.391 1.00 77.94 210 LEU A O 1
ATOM 1704 N N . TYR A 1 211 ? -16.478 3.386 9.629 1.00 80.06 211 TYR A N 1
ATOM 1705 C CA . TYR A 1 211 ? -17.220 3.227 10.864 1.00 80.06 211 TYR A CA 1
ATOM 1706 C C . TYR A 1 211 ? -16.704 4.181 11.955 1.00 80.06 211 TYR A C 1
ATOM 1708 O O . TYR A 1 211 ? -17.502 4.897 12.552 1.00 80.06 211 TYR A O 1
ATOM 1716 N N . LEU A 1 212 ? -15.381 4.305 12.135 1.00 80.19 212 LEU A N 1
ATOM 1717 C CA . LEU A 1 212 ? -14.798 5.308 13.039 1.00 80.19 212 LEU A CA 1
ATOM 1718 C C . LEU A 1 212 ? -15.171 6.747 12.659 1.00 80.19 212 LEU A C 1
ATOM 1720 O O . LEU A 1 212 ? -15.529 7.530 13.536 1.00 80.19 212 LEU A O 1
ATOM 1724 N N . ILE A 1 213 ? -15.107 7.101 11.372 1.00 78.31 213 ILE A N 1
ATOM 1725 C CA . ILE A 1 213 ? -15.482 8.439 10.88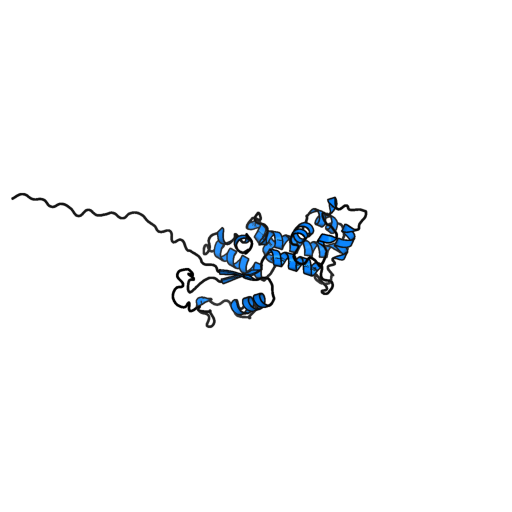8 1.00 78.31 213 ILE A CA 1
ATOM 1726 C C . ILE A 1 213 ? -16.944 8.735 11.226 1.00 78.31 213 ILE A C 1
ATOM 1728 O O . ILE A 1 213 ? -17.235 9.802 11.763 1.00 78.31 213 ILE A O 1
ATOM 1732 N N . LEU A 1 214 ? -17.851 7.790 10.968 1.00 75.88 214 LEU A N 1
ATOM 1733 C CA . LEU A 1 214 ? -19.272 7.940 11.277 1.00 75.88 214 LEU A CA 1
ATOM 1734 C C . LEU A 1 214 ? -19.502 8.126 12.779 1.00 75.88 214 LEU A C 1
ATOM 1736 O O . LEU A 1 214 ? -20.253 9.019 13.166 1.00 75.88 214 LEU A O 1
ATOM 1740 N N . LEU A 1 215 ? -18.821 7.353 13.629 1.00 76.38 215 LEU A N 1
ATOM 1741 C CA . LEU A 1 215 ? -18.912 7.508 15.083 1.00 76.38 215 LEU A CA 1
ATOM 1742 C C . LEU A 1 215 ? -18.411 8.882 15.553 1.00 76.38 215 LEU A C 1
ATOM 1744 O O . LEU A 1 215 ? -19.053 9.516 16.391 1.00 76.38 215 LEU A O 1
ATOM 1748 N N . VAL A 1 216 ? -17.309 9.384 14.990 1.00 77.94 216 VAL A N 1
ATOM 1749 C CA . VAL A 1 216 ? -16.789 10.727 15.303 1.00 77.94 216 VAL A CA 1
ATOM 1750 C C . VAL A 1 216 ? -17.746 11.821 14.827 1.00 77.94 216 VAL A C 1
ATOM 1752 O O . VAL A 1 216 ? -18.038 12.752 15.575 1.00 77.94 216 VAL A O 1
ATOM 1755 N N . GLN A 1 217 ? -18.294 11.704 13.615 1.00 74.31 217 GLN A N 1
ATOM 1756 C CA . GLN A 1 217 ? -19.281 12.652 13.084 1.00 74.31 217 GLN A CA 1
ATOM 1757 C C . GLN A 1 217 ? -20.566 12.677 13.921 1.00 74.31 217 GLN A C 1
ATOM 1759 O O . GLN A 1 217 ? -21.143 13.741 14.143 1.00 74.31 217 GLN A O 1
ATOM 1764 N N . GLN A 1 218 ? -20.981 11.523 14.445 1.00 79.62 218 GLN A N 1
ATOM 1765 C CA . GLN A 1 218 ? -22.106 11.391 15.373 1.00 79.62 218 GLN A CA 1
ATOM 1766 C C . GLN A 1 218 ? -21.763 11.827 16.809 1.00 79.62 218 GLN A C 1
ATOM 1768 O O . GLN A 1 218 ? -22.617 11.723 17.687 1.00 79.62 218 GLN A O 1
ATOM 1773 N N . LYS A 1 219 ? -20.539 12.323 17.059 1.00 80.75 219 LYS A N 1
ATOM 1774 C CA . LYS A 1 219 ? -20.009 12.712 18.380 1.00 80.75 219 LYS A CA 1
ATOM 1775 C C . LYS A 1 219 ? -19.998 11.570 19.405 1.00 80.75 219 LYS A C 1
ATOM 1777 O O . LYS A 1 219 ? -19.991 11.818 20.606 1.00 80.75 219 LYS A O 1
ATOM 1782 N N . GLN A 1 220 ? -19.991 10.327 18.932 1.00 75.00 220 GLN A N 1
ATOM 1783 C CA . GLN A 1 220 ? -19.874 9.129 19.764 1.00 75.00 220 GLN A CA 1
ATOM 1784 C C . GLN A 1 220 ? -18.416 8.766 20.046 1.00 75.00 220 GLN A C 1
ATOM 1786 O O . GLN A 1 220 ? -18.162 7.982 20.945 1.00 75.00 220 GLN A O 1
ATOM 1791 N N . LEU A 1 221 ? -17.461 9.319 19.294 1.00 74.06 221 LEU A N 1
ATOM 1792 C CA . LEU A 1 221 ? -16.029 9.189 19.553 1.00 74.06 221 LEU A CA 1
ATOM 1793 C C . LEU A 1 221 ? -15.332 10.551 19.432 1.00 74.06 221 LEU A C 1
ATOM 1795 O O . LEU A 1 221 ? -15.774 11.399 18.647 1.00 74.06 221 LEU A O 1
ATOM 1799 N N . PRO A 1 222 ? -14.232 10.773 20.170 1.00 81.12 222 PRO A N 1
ATOM 1800 C CA . PRO A 1 222 ? -13.431 11.981 20.028 1.00 81.12 222 PRO A CA 1
ATOM 1801 C C . PRO A 1 222 ? -12.677 11.993 18.677 1.00 81.12 222 PRO A C 1
ATOM 1803 O O . PRO A 1 222 ? -12.287 10.933 18.180 1.00 81.12 222 PRO A O 1
ATOM 1806 N N . PRO A 1 223 ? -12.398 13.163 18.065 1.00 79.38 223 PRO A N 1
ATOM 1807 C CA . PRO A 1 223 ? -11.674 13.250 16.786 1.00 79.38 223 PRO A CA 1
ATOM 1808 C C . PRO A 1 223 ? -10.302 12.555 16.770 1.00 79.38 223 PRO A C 1
ATOM 1810 O O . PRO A 1 223 ? -9.842 12.099 15.723 1.00 79.38 223 PRO A O 1
ATOM 1813 N N . GLN A 1 224 ? -9.661 12.437 17.934 1.00 84.69 224 GLN A N 1
ATOM 1814 C CA . GLN A 1 224 ? -8.395 11.740 18.148 1.00 84.69 224 GLN A CA 1
ATOM 1815 C C . GLN A 1 224 ? -8.484 10.245 17.802 1.00 84.69 224 GLN A C 1
ATOM 1817 O O . GLN A 1 224 ? -7.475 9.650 17.433 1.00 84.69 224 GLN A O 1
ATOM 1822 N N . SER A 1 225 ? -9.677 9.638 17.819 1.00 79.75 225 SER A N 1
ATOM 1823 C CA . SER A 1 225 ? -9.891 8.262 17.349 1.00 79.75 225 SER A CA 1
ATOM 1824 C C . SER A 1 225 ? -9.595 8.083 15.851 1.00 79.75 225 SER A C 1
ATOM 1826 O O . SER A 1 225 ? -9.439 6.957 15.392 1.00 79.75 225 SER A O 1
ATOM 1828 N N . LEU A 1 226 ? -9.464 9.170 15.078 1.00 81.44 226 LEU A N 1
ATOM 1829 C CA . LEU A 1 226 ? -9.033 9.146 13.671 1.00 81.44 226 LEU A CA 1
ATOM 1830 C C . LEU A 1 226 ? -7.510 9.250 13.500 1.00 81.44 226 LEU A C 1
ATOM 1832 O O . LEU A 1 226 ? -7.007 9.378 12.377 1.00 81.44 226 LEU A O 1
ATOM 1836 N N . TYR A 1 227 ? -6.743 9.190 14.588 1.00 83.38 227 TYR A N 1
ATOM 1837 C CA . TYR A 1 227 ? -5.286 9.115 14.550 1.00 83.38 227 TYR A CA 1
ATOM 1838 C C . TYR A 1 227 ? -4.820 7.700 14.204 1.00 83.38 227 TYR A C 1
ATOM 1840 O O . TYR A 1 227 ? -4.129 7.067 14.978 1.00 83.38 227 TYR A O 1
ATOM 1848 N N . ILE A 1 228 ? -5.134 7.232 12.992 1.00 75.75 228 ILE A N 1
ATOM 1849 C CA . ILE A 1 228 ? -4.905 5.853 12.505 1.00 75.75 228 ILE A CA 1
ATOM 1850 C C . ILE A 1 228 ? -3.486 5.320 12.767 1.00 75.75 228 ILE A C 1
ATOM 1852 O O . ILE A 1 228 ? -3.287 4.123 12.930 1.00 75.75 228 ILE A O 1
ATOM 1856 N N . HIS A 1 229 ? -2.481 6.194 12.829 1.00 72.62 229 HIS A N 1
ATOM 1857 C CA . HIS A 1 229 ? -1.112 5.794 13.146 1.00 72.62 229 HIS A CA 1
ATOM 1858 C C . HIS A 1 229 ? -0.956 5.175 14.549 1.00 72.62 229 HIS A C 1
ATOM 1860 O O . HIS A 1 229 ? 0.033 4.491 14.779 1.00 72.62 229 HIS A O 1
ATOM 1866 N N . THR A 1 230 ? -1.901 5.387 15.470 1.00 76.62 230 THR A N 1
ATOM 1867 C CA . THR A 1 230 ? -1.938 4.726 16.785 1.00 76.62 230 THR A CA 1
ATOM 1868 C C . THR A 1 230 ? -2.412 3.274 16.703 1.00 76.62 230 THR A C 1
ATOM 1870 O O . THR A 1 230 ? -2.229 2.521 17.651 1.00 76.62 230 THR A O 1
ATOM 1873 N N . PHE A 1 231 ? -2.978 2.855 15.567 1.00 72.19 231 PHE A N 1
ATOM 1874 C CA . PHE A 1 231 ? -3.407 1.475 15.307 1.00 72.19 231 PHE A CA 1
ATOM 1875 C C . PHE A 1 231 ? -2.281 0.593 14.758 1.00 72.19 231 PHE A C 1
ATOM 1877 O O . PHE A 1 231 ? -2.497 -0.575 14.451 1.00 72.19 231 PHE A O 1
ATOM 1884 N N . SER A 1 232 ? -1.087 1.163 14.605 1.00 67.81 232 SER A N 1
ATOM 1885 C CA . SER A 1 232 ? 0.122 0.483 14.165 1.00 67.81 232 SER A CA 1
ATOM 1886 C C . SER A 1 232 ? 0.933 0.081 15.391 1.00 67.81 232 SER A C 1
ATOM 1888 O O . SER A 1 232 ? 1.324 0.937 16.181 1.00 67.81 232 SER A O 1
ATOM 1890 N N . SER A 1 233 ? 1.223 -1.212 15.526 1.00 61.75 233 SER A N 1
ATOM 1891 C CA . SER A 1 233 ? 2.000 -1.771 16.642 1.00 61.75 233 SER A CA 1
ATOM 1892 C C . SER A 1 233 ? 3.472 -1.327 16.685 1.00 61.75 233 SER A C 1
ATOM 1894 O O . SER A 1 233 ? 4.131 -1.474 17.713 1.00 61.75 233 SER A O 1
ATOM 1896 N N . GLN A 1 234 ? 3.993 -0.758 15.593 1.00 56.09 234 GLN A N 1
ATOM 1897 C CA . GLN A 1 234 ? 5.340 -0.187 15.520 1.00 56.09 234 GLN A CA 1
ATOM 1898 C C . GLN A 1 234 ? 5.229 1.344 15.486 1.00 56.09 234 GLN A C 1
ATOM 1900 O O . GLN A 1 234 ? 4.991 1.933 14.426 1.00 56.09 234 GLN A O 1
ATOM 1905 N N . ALA A 1 235 ? 5.333 1.979 16.656 1.00 46.81 235 ALA A N 1
ATOM 1906 C CA . ALA A 1 235 ? 5.428 3.432 16.804 1.00 46.81 235 ALA A CA 1
ATOM 1907 C C . ALA A 1 235 ? 6.884 3.881 16.929 1.00 46.81 235 ALA A C 1
ATOM 1909 O O . ALA A 1 235 ? 7.648 3.194 17.643 1.00 46.81 235 ALA A O 1
#